Protein 8J5G (pdb70)

Secondary structure (DSSP, 8-state):
---TT--S----TT--S---EEEEE--TTSS-HHHHHHHHHHHHHTT--EEEE-GGGG--TTHHHHHHSHHHHHHHHHHHHHHHHHHHHIIIIIIS--EEEESS-TTSHHHHHHHHHHHTSS-HHHHHHHHHHHHHHHTTSPPPSEEEE----HHHHHHHHHHHHHTTSS---SSSHHHHHHHHHHHHHHHHHHHHHHHHHHHHSTTTTSEEEE--TTS-HHHHHHHHHHHHGGG---

Nearest PDB structures (foldseek):
  8j5g-assembly1_A-2  TM=1.004E+00  e=1.402E-44  Streptomyces sp. ATCC 700974
  8j5f-assembly1_A-2  TM=1.001E+00  e=4.903E-42  Streptomyces sp. ATCC 700974
  8j5e-assembly1_A-2  TM=9.792E-01  e=4.550E-39  Streptomyces sp. ATCC 700974
  8j5h-assembly1_A-2  TM=9.821E-01  e=7.988E-37  Streptomyces sp. ATCC 700974
  2zi6-assembly2_C-2  TM=7.472E-01  e=5.992E-07  Homo sapiens

Radius of gyration: 17.62 Å; Cα contacts (8 Å, |Δi|>4): 367; chains: 1; bounding box: 38×39×51 Å

Sequence (238 aa):
EQNLYDVGPRDSGGREGPGHYIAISGNTAAGKTTLIETLLAGSLRAAGADAVGVSERVFHHRYLKLMFSASADFAFPIQLSFMLERHLLLLDNLVRRGRTMMVMERSHLDDAMFVREHVASGAITAAQQRAYTEVSGELNARIPNPDLIVLMNPEPELSLERLARAEAEGSRPRQQFPSDAAKRAWVHRWYDLYQELHDDYRRRAVDGDLRGTELLELDAAASPEEKIATVTARARSLVVG

Solvent-accessible surface area: 11371 Å² total; per-residue (Å²): 159,52,81,24,158,48,147,22,124,80,92,18,82,88,54,91,32,60,6,59,0,0,0,0,2,0,1,31,18,0,34,23,40,80,4,1,102,55,1,1,29,46,4,106,93,66,46,5,60,1,1,9,1,12,18,132,66,7,76,62,232,125,17,110,62,5,10,67,31,28,76,104,64,0,40,59,6,4,51,18,24,10,81,78,0,13,90,6,0,61,28,0,0,41,93,15,1,21,5,0,0,1,12,24,2,15,24,0,4,38,0,26,1,92,2,2,41,94,70,53,11,2,75,58,59,54,46,150,51,4,76,129,72,14,43,110,32,39,81,139,10,48,57,0,45,0,1,0,5,0,28,2,119,17,78,54,0,30,64,79,5,49,55,22,16,80,148,62,87,88,98,128,39,29,79,58,108,72,17,19,149,40,20,0,72,89,15,43,92,46,0,80,56,12,4,67,64,1,94,149,67,18,91,137,38,83,1,175,83,16,70,43,25,96,16,97,4,66,15,45,74,121,93,8,39,64,44,0,24,33,114,0,154,89,35,41,43,81

B-factor: mean 16.51, std 7.25, range [7.41, 45.68]

Structure (mmCIF, N/CA/C/O backbone):
data_8J5G
#
_entry.id   8J5G
#
_cell.length_a   71.415
_cell.length_b   78.344
_cell.length_c   83.414
_cell.angle_alpha   90.000
_cell.angle_beta   90.000
_cell.angle_gamma   90.000
#
_symmetry.space_group_name_H-M   'C 2 2 21'
#
loop_
_entity.id
_entity.type
_entity.pdbx_description
1 polymer 'Deoxyadenosine/deoxycytidine kinase'
2 non-polymer '[(2~{S},3~{S},4~{R},5~{R})-5-(4-azanyl-2-oxidanylidene-pyrimidin-1-yl)-2-(hydroxymethyl)-3,4-bis(oxidanyl)thiolan-2-yl] phosphono hydrogen phosphate'
3 water water
#
loop_
_atom_site.group_PDB
_atom_site.id
_atom_site.type_symbol
_atom_site.label_atom_id
_atom_site.label_alt_id
_atom_site.label_comp_id
_atom_site.label_asym_id
_atom_site.label_entity_id
_atom_site.label_seq_id
_atom_site.pdbx_PDB_ins_code
_atom_site.Cartn_x
_atom_site.Cartn_y
_atom_site.Cartn_z
_atom_site.occupancy
_atom_site.B_iso_or_equiv
_atom_site.auth_seq_id
_atom_site.auth_comp_id
_atom_site.auth_asym_id
_atom_site.auth_atom_id
_atom_site.pdbx_PDB_model_num
ATOM 1 N N . GLU A 1 10 ? -0.04516 5.73587 -11.24030 1.000 34.67038 16 GLU A N 1
ATOM 2 C CA . GLU A 1 10 ? -0.52361 6.63631 -12.28345 1.000 27.83805 16 GLU A CA 1
ATOM 3 C C . GLU A 1 10 ? 0.53115 6.82458 -13.37354 1.000 31.27533 16 GLU A C 1
ATOM 4 O O . GLU A 1 10 ? 0.22157 6.79824 -14.56380 1.000 31.58964 16 GLU A O 1
ATOM 6 N N . GLN A 1 11 ? 1.78244 7.00345 -12.95925 1.000 26.80402 17 GLN A N 1
ATOM 7 C CA . GLN A 1 11 ? 2.87991 7.26264 -13.87927 1.000 22.06326 17 GLN A CA 1
ATOM 8 C C . GLN A 1 11 ? 3.66278 6.00524 -14.24077 1.000 18.11053 17 GLN A C 1
ATOM 9 O O . GLN A 1 11 ? 4.67635 6.10543 -14.94024 1.000 17.59501 17 GLN A O 1
ATOM 15 N N . ASN A 1 12 ? 3.21765 4.82633 -13.78769 1.000 17.45489 18 ASN A N 1
ATOM 16 C CA . ASN A 1 12 ? 3.83895 3.55102 -14.15396 1.000 18.34432 18 ASN A CA 1
ATOM 17 C C . ASN A 1 12 ? 5.32056 3.50806 -13.77977 1.000 15.45111 18 ASN A C 1
ATOM 18 O O . ASN A 1 12 ? 6.16977 3.11442 -14.58207 1.000 14.21804 18 ASN A O 1
ATOM 23 N N . LEU A 1 13 ? 5.62769 3.90005 -12.53947 1.000 17.80164 19 LEU A N 1
ATOM 24 C CA . LEU A 1 13 ? 7.02674 4.01571 -12.13598 1.000 14.98060 19 LEU A CA 1
ATOM 25 C C . LEU A 1 13 ? 7.68500 2.65673 -11.90716 1.000 14.14648 19 LEU A C 1
ATOM 26 O O . LEU A 1 13 ? 8.90554 2.54419 -12.05425 1.000 13.88303 19 LEU A O 1
ATOM 31 N N . TYR A 1 14 ? 6.90836 1.61826 -11.57482 1.000 16.33007 20 TYR A N 1
ATOM 32 C CA . TYR A 1 14 ? 7.46979 0.30819 -11.22905 1.000 13.64502 20 TYR A CA 1
ATOM 33 C C . TYR A 1 14 ? 7.00406 -0.80890 -12.15261 1.000 18.65805 20 TYR A C 1
ATOM 34 O O . TYR A 1 14 ? 6.48299 -1.83395 -11.70038 1.000 27.53370 20 TYR A O 1
ATOM 43 N N . ASP A 1 15 ? 7.23769 -0.63741 -13.43974 1.000 16.80904 21 ASP A N 1
ATOM 44 C CA . ASP A 1 15 ? 6.85420 -1.60084 -14.46101 1.000 15.91116 21 ASP A CA 1
ATOM 45 C C . ASP A 1 15 ? 8.08243 -2.43612 -14.80322 1.000 19.03246 21 ASP A C 1
ATOM 46 O O . ASP A 1 15 ? 9.07917 -1.89633 -15.29309 1.000 22.25482 21 ASP A O 1
ATOM 51 N N . VAL A 1 16 ? 8.02109 -3.74506 -14.54494 1.000 16.32242 22 VAL A N 1
ATOM 52 C CA . VAL A 1 16 ? 9.16952 -4.59905 -14.83940 1.000 13.20027 22 VAL A CA 1
ATOM 53 C C . VAL A 1 16 ? 9.03725 -5.22217 -16.22890 1.000 16.35464 22 VAL A C 1
ATOM 54 O O . VAL A 1 16 ? 9.86479 -6.04739 -16.62955 1.000 16.03354 22 VAL A O 1
ATOM 58 N N . GLY A 1 17 ? 8.01747 -4.80912 -16.98300 1.000 16.60891 23 GLY A N 1
ATOM 59 C CA . GLY A 1 17 ? 7.83406 -5.29262 -18.33275 1.000 19.57576 23 GLY A CA 1
ATOM 60 C C . GLY A 1 17 ? 8.80348 -4.65678 -19.30521 1.000 18.16244 23 GLY A C 1
ATOM 61 O O . GLY A 1 17 ? 9.63978 -3.81907 -18.95129 1.000 17.62509 23 GLY A O 1
ATOM 62 N N . PRO A 1 18 ? 8.68849 -5.05063 -20.57229 1.000 17.95754 24 PRO A N 1
ATOM 63 C CA . PRO A 1 18 ? 9.67948 -4.62826 -21.57159 1.000 17.75224 24 PRO A CA 1
ATOM 64 C C . PRO A 1 18 ? 9.57122 -3.16072 -21.95917 1.000 19.57466 24 PRO A C 1
ATOM 65 O O . PRO A 1 18 ? 8.50865 -2.53797 -21.88263 1.000 22.08139 24 PRO A O 1
ATOM 69 N N . ARG A 1 19 ? 10.71015 -2.62516 -22.39688 1.000 17.98371 25 ARG A N 1
ATOM 70 C CA . ARG A 1 19 ? 10.79020 -1.27455 -22.94204 1.000 20.60030 25 ARG A CA 1
ATOM 71 C C . ARG A 1 19 ? 9.79374 -1.07445 -24.07863 1.000 22.45145 25 ARG A C 1
ATOM 72 O O . ARG A 1 19 ? 9.55812 -1.97773 -24.88420 1.000 22.22428 25 ARG A O 1
ATOM 80 N N . ASP A 1 20 ? 9.21165 0.14072 -24.14429 1.000 23.38446 26 ASP A N 1
ATOM 81 C CA . ASP A 1 20 ? 8.27318 0.53406 -25.20554 1.000 26.73867 26 ASP A CA 1
ATOM 82 C C . ASP A 1 20 ? 8.57717 1.99170 -25.56690 1.000 24.28336 26 ASP A C 1
ATOM 83 O O . ASP A 1 20 ? 7.89939 2.92115 -25.12071 1.000 28.58462 26 ASP A O 1
ATOM 85 N N . SER A 1 21 ? 9.61326 2.18986 -26.38803 1.000 23.72424 27 SER A N 1
ATOM 86 C CA . SER A 1 21 ? 10.07286 3.52747 -26.74878 1.000 27.72145 27 SER A CA 1
ATOM 87 C C . SER A 1 21 ? 10.09181 3.74708 -28.25694 1.000 32.45385 27 SER A C 1
ATOM 88 O O . SER A 1 21 ? 10.75158 4.67763 -28.73454 1.000 30.19577 27 SER A O 1
ATOM 91 N N . GLY A 1 22 ? 9.37700 2.91672 -29.01318 1.000 33.66502 28 GLY A N 1
ATOM 92 C CA . GLY A 1 22 ? 9.40017 3.04051 -30.46030 1.000 32.21095 28 GLY A CA 1
ATOM 93 C C . GLY A 1 22 ? 10.78338 2.76131 -31.00710 1.000 33.38633 28 GLY A C 1
ATOM 94 O O . GLY A 1 22 ? 11.46681 1.81728 -30.59711 1.000 40.50783 28 GLY A O 1
ATOM 95 N N . GLY A 1 23 ? 11.20949 3.59772 -31.94594 1.000 33.41947 29 GLY A N 1
ATOM 96 C CA . GLY A 1 23 ? 12.53226 3.48691 -32.51447 1.000 36.52269 29 GLY A CA 1
ATOM 97 C C . GLY A 1 23 ? 13.61715 4.24996 -31.79335 1.000 38.04292 29 GLY A C 1
ATOM 98 O O . GLY A 1 23 ? 14.77444 4.21665 -32.22671 1.000 31.81160 29 GLY A O 1
ATOM 99 N N . ARG A 1 24 ? 13.29601 4.94048 -30.70048 1.000 29.01010 30 ARG A N 1
ATOM 100 C CA . ARG A 1 24 ? 14.30157 5.74466 -30.02247 1.000 30.90960 30 ARG A CA 1
ATOM 101 C C . ARG A 1 24 ? 15.11013 4.87540 -29.07001 1.000 22.04395 30 ARG A C 1
ATOM 102 O O . ARG A 1 24 ? 14.54840 4.14733 -28.24405 1.000 22.95442 30 ARG A O 1
ATOM 110 N N . GLU A 1 25 ? 16.42879 4.94883 -29.19804 1.000 22.83039 31 GLU A N 1
ATOM 111 C CA . GLU A 1 25 ? 17.34303 4.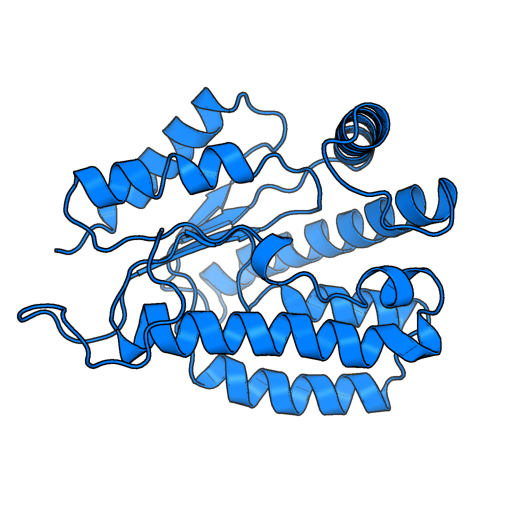17990 -28.37111 1.000 30.17481 31 GLU A CA 1
ATOM 112 C C . GLU A 1 25 ? 17.91625 5.04951 -27.25611 1.000 21.45477 31 GLU A C 1
ATOM 113 O O . GLU A 1 25 ? 17.89347 6.28269 -27.31800 1.000 20.59196 31 GLU A O 1
ATOM 115 N N . GLY A 1 26 ? 18.40881 4.38049 -26.21206 1.000 21.49806 32 GLY A N 1
ATOM 116 C CA . GLY A 1 26 ? 19.16548 5.03278 -25.17135 1.000 19.61835 32 GLY A CA 1
ATOM 117 C C . GLY A 1 26 ? 18.30722 5.55846 -24.03877 1.000 15.19024 32 GLY A C 1
ATOM 118 O O . GLY A 1 26 ? 17.08233 5.39096 -24.02359 1.000 15.21662 32 GLY A O 1
ATOM 119 N N . PRO A 1 27 ? 18.94183 6.20219 -23.06653 1.000 16.58317 33 PRO A N 1
ATOM 120 C CA . PRO A 1 27 ? 18.18516 6.76202 -21.94309 1.000 13.31140 33 PRO A CA 1
ATOM 121 C C . PRO A 1 27 ? 17.33989 7.94154 -22.39324 1.000 15.35480 33 PRO A C 1
ATOM 122 O O . PRO A 1 27 ? 17.54492 8.52740 -23.46128 1.000 16.50961 33 PRO A O 1
ATOM 126 N N . GLY A 1 28 ? 16.34931 8.26485 -21.57208 1.000 11.71870 34 GLY A N 1
ATOM 127 C CA . GLY A 1 28 ? 15.62171 9.50379 -21.72057 1.000 11.70673 34 GLY A CA 1
ATOM 128 C C . GLY A 1 28 ? 16.47798 10.66223 -21.24098 1.000 12.49356 34 GLY A C 1
ATOM 129 O O . GLY A 1 28 ? 17.68604 10.54550 -21.03022 1.000 14.38287 34 GLY A O 1
ATOM 130 N N . HIS A 1 29 ? 15.82875 11.80520 -21.05410 1.000 9.69945 35 HIS A N 1
ATOM 131 C CA . HIS A 1 29 ? 16.53134 12.97921 -20.56409 1.000 9.36416 35 HIS A CA 1
ATOM 132 C C . HIS A 1 29 ? 16.12959 13.25471 -19.12383 1.000 11.17541 35 HIS A C 1
ATOM 133 O O . HIS A 1 29 ? 15.13918 12.72068 -18.62659 1.000 10.49124 35 HIS A O 1
ATOM 140 N N . TYR A 1 30 ? 16.94927 14.05861 -18.44659 1.000 9.15927 36 TYR A N 1
ATOM 141 C CA . TYR A 1 30 ? 17.03313 14.04426 -16.98408 1.000 10.14025 36 TYR A CA 1
ATOM 142 C C . TYR A 1 30 ? 17.09653 15.48472 -16.49255 1.000 9.87423 36 TYR A C 1
ATOM 143 O O . TYR A 1 30 ? 18.11839 16.16025 -16.66445 1.000 10.91102 36 TYR A O 1
ATOM 152 N N . ILE A 1 31 ? 15.99974 15.95249 -15.89659 1.000 10.31163 37 ILE A N 1
ATOM 153 C CA . ILE A 1 31 ? 15.89579 17.28428 -15.29344 1.000 9.16972 37 ILE A CA 1
ATOM 154 C C . ILE A 1 31 ? 15.81653 17.10566 -13.78685 1.000 9.40561 37 ILE A C 1
ATOM 155 O O . ILE A 1 31 ? 15.04405 16.27240 -13.31048 1.000 10.71150 37 ILE A O 1
ATOM 160 N N . ALA A 1 32 ? 16.60843 17.87423 -13.03908 1.000 9.34577 38 ALA A N 1
ATOM 161 C CA . ALA A 1 32 ? 16.58822 17.76948 -11.58087 1.000 8.96733 38 ALA A CA 1
ATOM 162 C C . ALA A 1 32 ? 16.57598 19.14300 -10.93710 1.000 12.01047 38 ALA A C 1
ATOM 163 O O . ALA A 1 32 ? 17.30554 20.04014 -11.36485 1.000 11.63880 38 ALA A O 1
ATOM 165 N N . ILE A 1 33 ? 15.78433 19.27811 -9.86843 1.000 11.71335 39 ILE A N 1
ATOM 166 C CA . ILE A 1 33 ? 15.87667 20.43087 -8.97769 1.000 9.99013 39 ILE A CA 1
ATOM 167 C C . ILE A 1 33 ? 16.92980 20.12059 -7.92538 1.000 10.42703 39 ILE A C 1
ATOM 168 O O . ILE A 1 33 ? 17.10887 18.95822 -7.54155 1.000 12.47050 39 ILE A O 1
ATOM 173 N N . SER A 1 34 ? 17.67208 21.14259 -7.50316 1.000 10.75195 40 SER A N 1
ATOM 174 C CA . SER A 1 34 ? 18.68620 20.98829 -6.46411 1.000 11.26651 40 SER A CA 1
ATOM 175 C C . SER A 1 34 ? 18.51677 22.11505 -5.45656 1.000 11.37930 40 SER A C 1
ATOM 176 O O . SER A 1 34 ? 18.81343 23.27248 -5.76255 1.000 12.39132 40 SER A O 1
ATOM 179 N N . GLY A 1 35 ? 18.07317 21.77923 -4.25161 1.000 10.86592 41 GLY A N 1
ATOM 180 C CA . GLY A 1 35 ? 17.94737 22.79194 -3.21578 1.000 10.79008 41 GLY A CA 1
ATOM 181 C C . GLY A 1 35 ? 17.41971 22.18797 -1.93242 1.000 10.70762 41 GLY A C 1
ATOM 182 O O . GLY A 1 35 ? 16.92074 21.06024 -1.90734 1.000 12.12545 41 GLY A O 1
ATOM 183 N N . ASN A 1 36 ? 17.51208 22.98383 -0.86434 1.000 9.84476 42 ASN A N 1
ATOM 184 C CA . ASN A 1 36 ? 17.13315 22.55261 0.47525 1.000 10.42754 42 ASN A CA 1
ATOM 185 C C . ASN A 1 36 ? 15.62290 22.32886 0.57315 1.000 11.88363 42 ASN A C 1
ATOM 186 O O . ASN A 1 36 ? 14.84076 22.70453 -0.30715 1.000 12.75507 42 ASN A O 1
ATOM 191 N N . THR A 1 37 ? 15.21992 21.70882 1.67940 1.000 12.11466 43 THR A N 1
ATOM 192 C CA . THR A 1 37 ? 13.82443 21.36201 1.92039 1.000 12.87035 43 THR A CA 1
ATOM 193 C C . THR A 1 37 ? 12.92179 22.59793 1.89368 1.000 11.95917 43 THR A C 1
ATOM 194 O O . THR A 1 37 ? 13.33014 23.70622 2.25693 1.000 14.29335 43 THR A O 1
ATOM 198 N N . ALA A 1 38 ? 11.67677 22.38774 1.45597 1.000 11.46098 44 ALA A N 1
ATOM 199 C CA . ALA A 1 38 ? 10.65211 23.44110 1.34420 1.000 9.62685 44 ALA A CA 1
ATOM 200 C C . ALA A 1 38 ? 11.09868 24.58224 0.42765 1.000 15.39170 44 ALA A C 1
ATOM 201 O O . ALA A 1 38 ? 10.75868 25.74415 0.65911 1.000 15.33684 44 ALA A O 1
ATOM 203 N N . ALA A 1 39 ? 11.85843 24.24975 -0.62516 1.000 13.03148 45 ALA A N 1
ATOM 204 C CA . ALA A 1 39 ? 12.21878 25.21250 -1.66614 1.000 13.59040 45 ALA A CA 1
ATOM 205 C C . ALA A 1 39 ? 11.04369 25.57493 -2.55818 1.000 14.95761 45 ALA A C 1
ATOM 206 O O . ALA A 1 39 ? 11.10298 26.60054 -3.24748 1.000 16.20266 45 ALA A O 1
ATOM 208 N N . GLY A 1 40 ? 9.98683 24.76489 -2.56013 1.000 16.30001 46 GLY A N 1
ATOM 209 C CA . GLY A 1 40 ? 8.86625 24.97059 -3.45265 1.000 16.65263 46 GLY A CA 1
ATOM 210 C C . GLY A 1 40 ? 9.10939 24.24209 -4.75467 1.000 14.93230 46 GLY A C 1
ATOM 211 O O . GLY A 1 40 ? 9.33198 24.87136 -5.79174 1.000 20.16390 46 GLY A O 1
ATOM 212 N N . LYS A 1 41 ? 9.08616 22.90721 -4.69626 1.000 14.45908 47 LYS A N 1
ATOM 213 C CA . LYS A 1 41 ? 9.48406 22.07373 -5.82594 1.000 16.51630 47 LYS A CA 1
ATOM 214 C C . LYS A 1 41 ? 8.34402 21.30495 -6.47364 1.000 18.13832 47 LYS A C 1
ATOM 215 O O . LYS A 1 41 ? 8.42677 20.99676 -7.66937 1.000 16.42893 47 LYS A O 1
ATOM 221 N N . THR A 1 42 ? 7.29006 20.97102 -5.72818 1.000 17.06555 48 THR A N 1
ATOM 222 C CA . THR A 1 42 ? 6.35598 19.96248 -6.21290 1.000 17.02189 48 THR A CA 1
ATOM 223 C C . THR A 1 42 ? 5.44941 20.50694 -7.31510 1.000 20.86687 48 THR A C 1
ATOM 224 O O . THR A 1 42 ? 5.26613 19.85190 -8.34755 1.000 15.91923 48 THR A O 1
ATOM 228 N N . THR A 1 43 ? 4.88677 21.70748 -7.13685 1.000 17.88244 49 THR A N 1
ATOM 229 C CA . THR A 1 43 ? 4.11080 22.30316 -8.22647 1.000 18.11941 49 THR A CA 1
ATOM 230 C C . THR A 1 43 ? 4.94502 22.39827 -9.49780 1.000 16.36120 49 THR A C 1
ATOM 231 O O . THR A 1 43 ? 4.47411 22.06085 -10.59316 1.000 18.46840 49 THR A O 1
ATOM 235 N N . LEU A 1 44 ? 6.20380 22.81353 -9.35505 1.000 15.28921 50 LEU A N 1
ATOM 236 C CA . LEU A 1 44 ? 7.09754 22.95939 -10.49677 1.000 13.01222 50 LEU A CA 1
ATOM 237 C C . LEU A 1 44 ? 7.29747 21.63426 -11.22563 1.000 14.87113 50 LEU A C 1
ATOM 238 O O . LEU A 1 44 ? 7.11735 21.55443 -12.44901 1.000 14.53013 50 LEU A O 1
ATOM 243 N N . ILE A 1 45 ? 7.68235 20.58257 -10.49829 1.000 14.62937 51 ILE A N 1
ATOM 244 C CA . ILE A 1 45 ? 8.02991 19.34705 -11.19253 1.000 14.67766 51 ILE A CA 1
ATOM 245 C C . ILE A 1 45 ? 6.78536 18.67539 -11.75322 1.000 15.88220 51 ILE A C 1
ATOM 246 O O . ILE A 1 45 ? 6.83922 18.06991 -12.82407 1.000 14.40277 51 ILE A O 1
ATOM 251 N N . GLU A 1 46 ? 5.64353 18.78983 -11.07582 1.000 14.52327 52 GLU A N 1
ATOM 252 C CA . GLU A 1 46 ? 4.43727 18.16893 -11.61584 1.000 15.66010 52 GLU A CA 1
ATOM 253 C C . GLU A 1 46 ? 3.94990 18.89930 -12.85993 1.000 16.04947 52 GLU A C 1
ATOM 254 O O . GLU A 1 46 ? 3.54195 18.26526 -13.84368 1.000 16.78739 52 GLU A O 1
ATOM 260 N N . THR A 1 47 ? 3.98067 20.23407 -12.83642 1.000 15.82219 53 THR A N 1
ATOM 261 C CA . THR A 1 47 ? 3.59767 20.99503 -14.01924 1.000 17.02379 53 THR A CA 1
ATOM 262 C C . THR A 1 47 ? 4.53250 20.69298 -15.17870 1.000 14.56597 53 THR A C 1
ATOM 263 O O . THR A 1 47 ? 4.08435 20.47893 -16.31469 1.000 14.79865 53 THR A O 1
ATOM 267 N N A LEU A 1 48 ? 5.84074 20.66439 -14.91779 0.511 14.60384 54 LEU A N 1
ATOM 268 N N B LEU A 1 48 ? 5.83933 20.65760 -14.90751 0.489 14.60790 54 LEU A N 1
ATOM 269 C CA A LEU A 1 48 ? 6.79247 20.40459 -15.99159 0.511 13.96702 54 LEU A CA 1
ATOM 270 C CA B LEU A 1 48 ? 6.81287 20.38965 -15.95821 0.489 13.98672 54 LEU A CA 1
ATOM 271 C C A LEU A 1 48 ? 6.58643 19.02398 -16.60895 0.511 13.34716 54 LEU A C 1
ATOM 272 C C B LEU A 1 48 ? 6.56637 19.03206 -16.60268 0.489 13.34072 54 LEU A C 1
ATOM 273 O O A LEU A 1 48 ? 6.63792 18.87843 -17.83484 0.511 12.82893 54 LEU A O 1
ATOM 274 O O B LEU A 1 48 ? 6.58028 18.90628 -17.83179 0.489 12.85080 54 LEU A O 1
ATOM 283 N N . ALA A 1 49 ? 6.35982 17.99410 -15.78360 1.000 14.01742 55 ALA A N 1
ATOM 284 C CA . ALA A 1 49 ? 6.13912 16.65830 -16.33226 1.000 13.09103 55 ALA A CA 1
ATOM 285 C C . ALA A 1 49 ? 4.91022 16.62731 -17.23344 1.000 13.46947 55 ALA A C 1
ATOM 286 O O . ALA A 1 49 ? 4.93552 16.01844 -18.31087 1.000 13.37323 55 ALA A O 1
ATOM 288 N N . GLY A 1 50 ? 3.83715 17.31010 -16.83034 1.000 14.04626 56 GLY A N 1
ATOM 289 C CA . GLY A 1 50 ? 2.64407 17.33472 -17.66538 1.000 15.77663 56 GLY A CA 1
ATOM 290 C C . GLY A 1 50 ? 2.83816 18.09091 -18.96892 1.000 14.66459 56 GLY A C 1
ATOM 291 O O . GLY A 1 50 ? 2.28946 17.70838 -20.00612 1.000 14.17299 56 GLY A O 1
ATOM 292 N N . SER A 1 51 ? 3.61713 19.17411 -18.94065 1.000 14.73198 57 SER A N 1
ATOM 293 C CA . SER A 1 51 ? 3.86095 19.91278 -20.17714 1.000 15.86543 57 SER A CA 1
ATOM 294 C C . SER A 1 51 ? 4.79970 19.14950 -21.10977 1.000 14.71975 57 SER A C 1
ATOM 295 O O . SER A 1 51 ? 4.63865 19.19403 -22.33679 1.000 13.21186 57 SER A O 1
ATOM 298 N N . LEU A 1 52 ? 5.76273 18.41585 -20.55275 1.000 14.00274 58 LEU A N 1
ATOM 299 C CA . LEU A 1 52 ? 6.62869 17.59822 -21.39222 1.000 13.25564 58 LEU A CA 1
ATOM 300 C C . LEU A 1 52 ? 5.84943 16.44819 -22.02385 1.000 12.79518 58 LEU A C 1
ATOM 301 O O . LEU A 1 52 ? 6.07496 16.10255 -23.19292 1.000 13.08729 58 LEU A O 1
ATOM 306 N N . ARG A 1 53 ? 4.92527 15.85044 -21.26700 1.000 12.71242 59 ARG A N 1
ATOM 307 C CA . ARG A 1 53 ? 4.04779 14.82610 -21.82514 1.000 13.08336 59 ARG A CA 1
ATOM 308 C C . ARG A 1 53 ? 3.17512 15.39141 -22.93766 1.000 14.48930 59 ARG A C 1
ATOM 309 O O . ARG A 1 53 ? 2.97656 14.73578 -23.96851 1.000 14.53042 59 ARG A O 1
ATOM 317 N N . ALA A 1 54 ? 2.65336 16.61032 -22.74605 1.000 14.19846 60 ALA A N 1
ATOM 318 C CA . ALA A 1 54 ? 1.83057 17.24149 -23.77543 1.000 12.79828 60 ALA A CA 1
ATOM 319 C C . ALA A 1 54 ? 2.60502 17.42252 -25.06905 1.000 15.79394 60 ALA A C 1
ATOM 320 O O . ALA A 1 54 ? 2.01985 17.35745 -26.15480 1.000 18.95879 60 ALA A O 1
ATOM 322 N N . ALA A 1 55 ? 3.91762 17.64074 -24.98114 1.000 15.33675 61 ALA A N 1
ATOM 323 C CA . ALA A 1 55 ? 4.73855 17.77710 -26.17743 1.000 15.49943 61 ALA A CA 1
ATOM 324 C C . ALA A 1 55 ? 5.12229 16.43888 -26.79714 1.000 13.64997 61 ALA A C 1
ATOM 325 O O . ALA A 1 55 ? 5.80655 16.42109 -27.82990 1.000 16.55387 61 ALA A O 1
ATOM 327 N N . GLY A 1 56 ? 4.73123 15.32098 -26.18445 1.000 13.40836 62 GLY A N 1
ATOM 328 C CA . GLY A 1 56 ? 4.98032 14.01432 -26.74363 1.000 14.56020 62 GLY A CA 1
ATOM 329 C C . GLY A 1 56 ? 6.05989 13.21430 -26.05116 1.000 12.95069 62 GLY A C 1
ATOM 330 O O . GLY A 1 56 ? 6.37115 12.10466 -26.50964 1.000 15.86382 62 GLY A O 1
ATOM 331 N N . ALA A 1 57 ? 6.64499 13.73635 -24.97235 1.000 13.60472 63 ALA A N 1
ATOM 332 C CA . ALA A 1 57 ? 7.68622 13.00501 -24.26773 1.000 13.62331 63 ALA A CA 1
ATOM 333 C C . ALA A 1 57 ? 7.06911 12.02695 -23.28110 1.000 12.56077 63 ALA A C 1
ATOM 334 O O . ALA A 1 57 ? 6.04728 12.31912 -22.64991 1.000 13.27368 63 ALA A O 1
ATOM 336 N N . ASP A 1 58 ? 7.70370 10.86331 -23.14428 1.000 13.14502 64 ASP A N 1
ATOM 337 C CA . ASP A 1 58 ? 7.34333 9.90700 -22.09304 1.000 10.68618 64 ASP A CA 1
ATOM 338 C C . ASP A 1 58 ? 8.01908 10.36240 -20.80087 1.000 13.20684 64 ASP A C 1
ATOM 339 O O . ASP A 1 58 ? 9.01569 9.79918 -20.34073 1.000 14.07840 64 ASP A O 1
ATOM 344 N N . ALA A 1 59 ? 7.45072 11.40568 -20.20169 1.000 12.59068 65 ALA A N 1
ATOM 345 C CA . ALA A 1 59 ? 8.04766 12.08044 -19.05687 1.000 13.16107 65 ALA A CA 1
ATOM 346 C C . ALA A 1 59 ? 7.28313 11.76841 -17.77716 1.000 12.60889 65 ALA A C 1
ATOM 347 O O . ALA A 1 59 ? 6.06590 11.55882 -17.79065 1.000 14.11895 65 ALA A O 1
ATOM 349 N N . VAL A 1 60 ? 8.01309 11.74915 -16.66099 1.000 10.33410 66 VAL A N 1
ATOM 350 C CA . VAL A 1 60 ? 7.42932 11.52507 -15.34382 1.000 13.08275 66 VAL A CA 1
ATOM 351 C C . VAL A 1 60 ? 8.08350 12.47608 -14.35184 1.000 11.76829 66 VAL A C 1
ATOM 352 O O . VAL A 1 60 ? 9.27392 12.78902 -14.46072 1.000 14.72433 66 VAL A O 1
ATOM 356 N N . GLY A 1 61 ? 7.29538 12.95206 -13.39249 1.000 12.44067 67 GLY A N 1
ATOM 357 C CA . GLY A 1 61 ? 7.79784 13.74947 -12.28625 1.000 12.19027 67 GLY A CA 1
ATOM 358 C C . GLY A 1 61 ? 7.80625 12.92273 -11.01062 1.000 14.13425 67 GLY A C 1
ATOM 359 O O . GLY A 1 61 ? 6.82260 12.24938 -10.69530 1.000 15.48047 67 GLY A O 1
ATOM 360 N N . VAL A 1 62 ? 8.92669 12.97548 -10.29365 1.000 10.65192 68 VAL A N 1
ATOM 361 C CA . VAL A 1 62 ? 9.13585 12.11997 -9.12445 1.000 12.84594 68 VAL A CA 1
ATOM 362 C C . VAL A 1 62 ? 9.37856 13.00161 -7.91245 1.000 12.68489 68 VAL A C 1
ATOM 363 O O . VAL A 1 62 ? 10.46020 13.58737 -7.75823 1.000 11.55771 68 VAL A O 1
ATOM 367 N N . SER A 1 63 ? 8.38514 13.06601 -7.03073 1.000 15.08819 69 SER A N 1
ATOM 368 C CA . SER A 1 63 ? 8.55355 13.77679 -5.77656 1.000 15.49371 69 SER A CA 1
ATOM 369 C C . SER A 1 63 ? 9.46128 12.98717 -4.84107 1.000 14.61197 69 SER A C 1
ATOM 370 O O . SER A 1 63 ? 9.48040 11.75424 -4.84891 1.000 14.51697 69 SER A O 1
ATOM 373 N N . GLU A 1 64 ? 10.22320 13.71574 -4.03102 1.000 15.30068 70 GLU A N 1
ATOM 374 C CA . GLU A 1 64 ? 11.13462 13.05306 -3.10715 1.000 14.79468 70 GLU A CA 1
ATOM 375 C C . GLU A 1 64 ? 10.40111 12.21238 -2.07298 1.000 16.73547 70 GLU A C 1
ATOM 376 O O . GLU A 1 64 ? 10.97959 11.25778 -1.53606 1.000 15.18953 70 GLU A O 1
ATOM 382 N N . ARG A 1 65 ? 9.13599 12.52785 -1.79288 1.000 14.34207 71 ARG A N 1
ATOM 383 C CA . ARG A 1 65 ? 8.36399 11.70411 -0.86944 1.000 17.37207 71 ARG A CA 1
ATOM 384 C C . ARG A 1 65 ? 8.24131 10.25099 -1.33201 1.000 16.74889 71 ARG A C 1
ATOM 385 O O . ARG A 1 65 ? 7.99472 9.36959 -0.49995 1.000 18.65388 71 ARG A O 1
ATOM 393 N N . VAL A 1 66 ? 8.41450 9.97575 -2.63312 1.000 14.36705 72 VAL A N 1
ATOM 394 C CA . VAL A 1 66 ? 8.43811 8.60183 -3.13042 1.000 17.62688 72 VAL A CA 1
ATOM 395 C C . VAL A 1 66 ? 9.54243 7.80095 -2.44835 1.000 12.75616 72 VAL A C 1
ATOM 396 O O . VAL A 1 66 ? 9.42589 6.58183 -2.27755 1.000 16.70294 72 VAL A O 1
ATOM 400 N N . PHE A 1 67 ? 10.62781 8.46396 -2.05404 1.000 16.20746 73 PHE A N 1
ATOM 401 C CA . PHE A 1 67 ? 11.79792 7.80341 -1.48749 1.000 13.71801 73 PHE A CA 1
ATOM 402 C C . PHE A 1 67 ? 11.83981 7.83543 0.03533 1.000 18.14337 73 PHE A C 1
ATOM 403 O O . PHE A 1 67 ? 12.82236 7.36678 0.62163 1.000 18.12794 73 PHE A O 1
ATOM 411 N N . HIS A 1 68 ? 10.81533 8.37318 0.68867 1.000 14.41067 74 HIS A N 1
ATOM 412 C CA . HIS A 1 68 ? 10.78054 8.38057 2.14311 1.000 15.60924 74 HIS A CA 1
ATOM 413 C C . HIS A 1 68 ? 10.55894 6.96936 2.66653 1.000 14.43478 74 HIS A C 1
ATOM 414 O O . HIS A 1 68 ? 9.51022 6.36511 2.42869 1.000 16.57717 74 HIS A O 1
ATOM 421 N N . HIS A 1 69 ? 11.53379 6.45838 3.40349 1.000 12.83704 75 HIS A N 1
ATOM 422 C CA . HIS A 1 69 ? 11.39095 5.16052 4.03556 1.000 11.43108 75 HIS A CA 1
ATOM 423 C C . HIS A 1 69 ? 10.36942 5.21933 5.16695 1.000 12.50511 75 HIS A C 1
ATOM 424 O O . HIS A 1 69 ? 10.19561 6.25076 5.82192 1.000 12.83340 75 HIS A O 1
ATOM 431 N N . ARG A 1 70 ? 9.70350 4.08511 5.41069 1.000 10.63839 76 ARG A N 1
ATOM 432 C CA . ARG A 1 70 ? 8.86097 3.97582 6.60301 1.000 13.66285 76 ARG A CA 1
ATOM 433 C C . ARG A 1 70 ? 9.60310 4.34589 7.88122 1.000 12.95447 76 ARG A C 1
ATOM 434 O O . ARG A 1 70 ? 8.98831 4.85408 8.82174 1.000 11.48156 76 ARG A O 1
ATOM 442 N N . TYR A 1 71 ? 10.91569 4.12369 7.93245 1.000 11.04522 77 TYR A N 1
ATOM 443 C CA . TYR A 1 71 ? 11.71783 4.41761 9.10933 1.000 10.52528 77 TYR A CA 1
ATOM 444 C C . TYR A 1 71 ? 12.35589 5.80856 9.08260 1.000 9.56917 77 TYR A C 1
ATOM 445 O O . TYR A 1 71 ? 13.23287 6.07280 9.90955 1.000 11.74116 77 TYR A O 1
ATOM 454 N N . LEU A 1 72 ? 11.93842 6.68671 8.15894 1.000 11.05993 78 LEU A N 1
ATOM 455 C CA . LEU A 1 72 ? 12.59021 7.98519 7.97358 1.000 9.30082 78 LEU A CA 1
ATOM 456 C C . LEU A 1 72 ? 12.79417 8.72771 9.29303 1.000 11.08031 78 LEU A C 1
ATOM 457 O O . LEU A 1 72 ? 13.87307 9.27850 9.54539 1.000 11.37575 78 LEU A O 1
ATOM 462 N N . LYS A 1 73 ? 11.76076 8.76925 10.14207 1.000 10.70564 79 LYS A N 1
ATOM 463 C CA . LYS A 1 73 ? 11.85241 9.56326 11.36914 1.000 10.94258 79 LYS A CA 1
ATOM 464 C C . LYS A 1 73 ? 12.98046 9.09642 12.27812 1.000 9.83841 79 LYS A C 1
ATOM 465 O O . LYS A 1 73 ? 13.52143 9.90461 13.04707 1.000 10.36700 79 LYS A O 1
ATOM 471 N N . LEU A 1 74 ? 13.36631 7.81671 12.19920 1.000 9.93767 80 LEU A N 1
ATOM 472 C CA . LEU A 1 74 ? 14.45111 7.32854 13.04204 1.000 11.03917 80 LEU A CA 1
ATOM 473 C C . LEU A 1 74 ? 15.80760 7.89355 12.62283 1.000 9.71578 80 LEU A C 1
ATOM 474 O O . LEU A 1 74 ? 16.71050 7.96863 13.45874 1.000 8.99369 80 LEU A O 1
ATOM 479 N N . MET A 1 75 ? 15.97358 8.30437 11.35662 1.000 9.87825 81 MET A N 1
ATOM 480 C CA . MET A 1 75 ? 17.18577 9.02113 10.96373 1.000 10.26976 81 MET A CA 1
ATOM 481 C C . MET A 1 75 ? 17.39497 10.25088 11.84800 1.000 11.13236 81 MET A C 1
ATOM 482 O O . MET A 1 75 ? 18.53041 10.66385 12.10410 1.000 9.94457 81 MET A O 1
ATOM 487 N N . PHE A 1 76 ? 16.29918 10.91522 12.23139 1.000 10.00993 82 PHE A N 1
ATOM 488 C CA . PHE A 1 76 ? 16.37262 12.18987 12.93952 1.000 9.64917 82 PHE A CA 1
ATOM 489 C C . PHE A 1 76 ? 16.16593 12.06782 14.43984 1.000 10.93486 82 PHE A C 1
ATOM 490 O O . PHE A 1 76 ? 16.58098 12.96567 15.16493 1.000 11.95059 82 PHE A O 1
ATOM 498 N N . SER A 1 77 ? 15.55357 10.98446 14.92126 1.000 9.22037 83 SER A N 1
ATOM 499 C CA . SER A 1 77 ? 15.43284 10.76724 16.36000 1.000 9.25097 83 SER A CA 1
ATOM 500 C C . SER A 1 77 ? 16.50642 9.85869 16.93194 1.000 9.82214 83 SER A C 1
ATOM 501 O O . SER A 1 77 ? 16.71029 9.87182 18.15211 1.000 11.64921 83 SER A O 1
ATOM 504 N N . ALA A 1 78 ? 17.16598 9.04531 16.10797 1.000 10.32881 84 ALA A N 1
ATOM 505 C CA . ALA A 1 78 ? 18.20260 8.11824 16.55080 1.000 11.30305 84 ALA A CA 1
ATOM 506 C C . ALA A 1 78 ? 19.28925 8.07420 15.47770 1.000 11.89859 84 ALA A C 1
ATOM 507 O O . ALA A 1 78 ? 19.59481 7.03607 14.88976 1.000 10.73311 84 ALA A O 1
ATOM 509 N N . SER A 1 79 ? 19.89327 9.23665 15.22423 1.000 11.25625 85 SER A N 1
ATOM 510 C CA . SER A 1 79 ? 20.68891 9.39102 14.00812 1.000 10.00553 85 SER A CA 1
ATOM 511 C C . SER A 1 79 ? 21.94884 8.53464 14.01859 1.000 11.60910 85 SER A C 1
ATOM 512 O O . SER A 1 79 ? 22.39256 8.08553 12.95677 1.000 10.79741 85 SER A O 1
ATOM 515 N N . ALA A 1 80 ? 22.55378 8.30477 15.18279 1.000 11.85848 86 ALA A N 1
ATOM 516 C CA . ALA A 1 80 ? 23.78489 7.53037 15.16568 1.000 11.32850 86 ALA A CA 1
ATOM 517 C C . ALA A 1 80 ? 23.53599 6.05654 14.90594 1.000 9.04021 86 ALA A C 1
ATOM 518 O O . ALA A 1 80 ? 24.49650 5.32295 14.66525 1.000 13.33099 86 ALA A O 1
ATOM 520 N N . ASP A 1 81 ? 22.27872 5.61750 14.94023 1.000 10.10703 87 ASP A N 1
ATOM 521 C CA . ASP A 1 81 ? 21.88996 4.26604 14.56380 1.000 8.75838 87 ASP A CA 1
ATOM 522 C C . ASP A 1 81 ? 21.30252 4.18608 13.16083 1.000 11.85625 87 ASP A C 1
ATOM 523 O O . ASP A 1 81 ? 21.59568 3.24110 12.42435 1.000 12.82754 87 ASP A O 1
ATOM 528 N N . PHE A 1 82 ? 20.49725 5.16754 12.75339 1.000 9.17456 88 PHE A N 1
ATOM 529 C CA . PHE A 1 82 ? 19.70731 5.01954 11.53366 1.000 10.63242 88 PHE A CA 1
ATOM 530 C C . PHE A 1 82 ? 20.10780 5.93979 10.38420 1.000 10.84534 88 PHE A C 1
ATOM 531 O O . PHE A 1 82 ? 19.63643 5.72759 9.26283 1.000 10.50300 88 PHE A O 1
ATOM 539 N N . ALA A 1 83 ? 20.97121 6.93264 10.60055 1.000 9.30146 89 ALA A N 1
ATOM 540 C CA . ALA A 1 83 ? 21.34398 7.81508 9.49285 1.000 10.30318 89 ALA A CA 1
ATOM 541 C C . ALA A 1 83 ? 22.07544 7.06313 8.38550 1.000 9.41749 89 ALA A C 1
ATOM 542 O O . ALA A 1 83 ? 21.80147 7.29322 7.20366 1.000 9.58916 89 ALA A O 1
ATOM 544 N N . PHE A 1 84 ? 23.00263 6.15616 8.73675 1.000 9.39795 90 PHE A N 1
ATOM 545 C CA . PHE A 1 84 ? 23.73199 5.42305 7.69843 1.000 9.87085 90 PHE A CA 1
ATOM 546 C C . PHE A 1 84 ? 22.79370 4.57708 6.84924 1.000 8.72215 90 PHE A C 1
ATOM 547 O O . PHE A 1 84 ? 22.75312 4.77897 5.62098 1.000 8.99551 90 PHE A O 1
ATOM 555 N N . PRO A 1 85 ? 21.97370 3.67921 7.41193 1.000 8.90196 91 PRO A N 1
ATOM 556 C CA . PRO A 1 85 ? 21.12466 2.86014 6.52971 1.000 10.22343 91 PRO A CA 1
ATOM 557 C C . PRO A 1 85 ? 20.01861 3.65024 5.84724 1.000 9.56116 91 PRO A C 1
ATOM 558 O O . PRO A 1 85 ? 19.66566 3.32030 4.70504 1.000 9.50815 91 PRO A O 1
ATOM 562 N N . ILE A 1 86 ? 19.47356 4.70014 6.47080 1.000 9.03610 92 ILE A N 1
ATOM 563 C CA . ILE A 1 86 ? 18.45564 5.48612 5.77043 1.000 10.19989 92 ILE A CA 1
ATOM 564 C C . ILE A 1 86 ? 19.07434 6.30508 4.63751 1.000 9.76417 92 ILE A C 1
ATOM 565 O O . ILE A 1 86 ? 18.45534 6.47559 3.57625 1.000 9.11370 92 ILE A O 1
ATOM 570 N N . GLN A 1 87 ? 20.30641 6.80163 4.81172 1.000 9.02777 93 GLN A N 1
ATOM 571 C CA . GLN A 1 87 ? 20.98785 7.42215 3.67214 1.000 10.80068 93 GLN A CA 1
ATOM 572 C C . GLN A 1 87 ? 21.26840 6.41006 2.56338 1.000 9.25165 93 GLN A C 1
ATOM 573 O O . GLN A 1 87 ? 21.18120 6.74542 1.37640 1.000 8.62243 93 GLN A O 1
ATOM 579 N N . LEU A 1 88 ? 21.63995 5.17637 2.92057 1.000 8.88309 94 LEU A N 1
ATOM 580 C CA . LEU A 1 88 ? 21.76898 4.14712 1.88881 1.000 10.47785 94 LEU A CA 1
ATOM 581 C C . LEU A 1 88 ? 20.45217 3.95008 1.14995 1.000 9.26422 94 LEU A C 1
ATOM 582 O O . LEU A 1 88 ? 20.44189 3.75116 -0.07570 1.000 9.43640 94 LEU A O 1
ATOM 587 N N . SER A 1 89 ? 19.32693 4.02031 1.87713 1.000 8.86633 95 SER A N 1
ATOM 588 C CA . SER A 1 89 ? 18.02014 3.81872 1.25199 1.000 8.89155 95 SER A CA 1
ATOM 589 C C . SER A 1 89 ? 17.68572 4.92663 0.25272 1.000 10.14490 95 SER A C 1
ATOM 590 O O . SER A 1 89 ? 17.17959 4.64344 -0.84857 1.000 8.88786 95 SER A O 1
ATOM 593 N N . PHE A 1 90 ? 17.94417 6.18948 0.61315 1.000 8.93461 96 PHE A N 1
ATOM 594 C CA . PHE A 1 90 ? 17.68737 7.28190 -0.32203 1.000 9.20132 96 PHE A CA 1
ATOM 595 C C . PHE A 1 90 ? 18.47157 7.05760 -1.60913 1.000 8.62683 96 PHE A C 1
ATOM 596 O O . PHE A 1 90 ? 17.91486 7.13022 -2.71828 1.000 9.89738 96 PHE A O 1
ATOM 604 N N . MET A 1 91 ? 19.76600 6.72956 -1.49262 1.000 7.41347 97 MET A N 1
ATOM 605 C CA . MET A 1 91 ? 20.49750 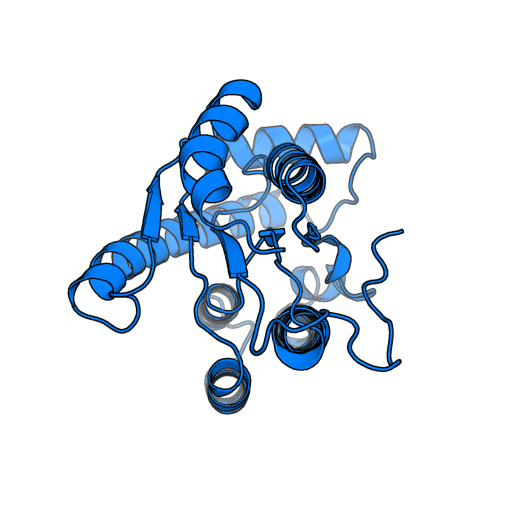6.64928 -2.74763 1.000 9.81740 97 MET A CA 1
ATOM 606 C C . MET A 1 91 ? 20.15160 5.38041 -3.51746 1.000 10.43585 97 MET A C 1
ATOM 607 O O . MET A 1 91 ? 20.07194 5.42745 -4.75528 1.000 9.85991 97 MET A O 1
ATOM 612 N N . LEU A 1 92 ? 19.84208 4.28376 -2.81738 1.000 9.08400 98 LEU A N 1
ATOM 613 C CA . LEU A 1 92 ? 19.50714 3.03395 -3.50238 1.000 9.58690 98 LEU A CA 1
ATOM 614 C C . LEU A 1 92 ? 18.16243 3.11698 -4.22769 1.000 9.80192 98 LEU A C 1
ATOM 615 O O . LEU A 1 92 ? 18.04586 2.70329 -5.39141 1.000 9.97977 98 LEU A O 1
ATOM 620 N N . GLU A 1 93 ? 17.13349 3.65077 -3.55898 1.000 8.75353 99 GLU A N 1
ATOM 621 C CA . GLU A 1 93 ? 15.80758 3.71370 -4.17134 1.000 8.27497 99 GLU A CA 1
ATOM 622 C C . GLU A 1 93 ? 15.77995 4.71249 -5.31913 1.000 8.91641 99 GLU A C 1
ATOM 623 O O . GLU A 1 93 ? 15.16034 4.44943 -6.36371 1.000 10.18807 99 GLU A O 1
ATOM 629 N N . ARG A 1 94 ? 16.47622 5.84187 -5.16431 1.000 8.51029 100 ARG A N 1
ATOM 630 C CA . ARG A 1 94 ? 16.60623 6.77191 -6.28613 1.000 10.18328 100 ARG A CA 1
ATOM 631 C C . ARG A 1 94 ? 17.32679 6.11013 -7.45032 1.000 8.70219 100 ARG A C 1
ATOM 632 O O . ARG A 1 94 ? 16.90340 6.23170 -8.61085 1.000 8.83304 100 ARG A O 1
ATOM 640 N N . HIS A 1 95 ? 18.41237 5.39285 -7.15454 1.000 9.64985 101 HIS A N 1
ATOM 641 C CA . HIS A 1 95 ? 19.16523 4.70305 -8.20046 1.000 9.28454 101 HIS A CA 1
ATOM 642 C C . HIS A 1 95 ? 18.28966 3.72967 -8.98036 1.000 9.62329 101 HIS A C 1
ATOM 643 O O . HIS A 1 95 ? 18.31308 3.71310 -10.22068 1.000 9.13750 101 HIS A O 1
ATOM 650 N N . LEU A 1 96 ? 17.54568 2.87645 -8.26725 1.000 9.47547 102 LEU A N 1
ATOM 651 C CA . LEU A 1 96 ? 16.71979 1.86105 -8.92291 1.000 7.89159 102 LEU A CA 1
ATOM 652 C C . LEU A 1 96 ? 15.65108 2.50435 -9.79611 1.000 9.31660 102 LEU A C 1
ATOM 653 O O . LEU A 1 96 ? 15.42339 2.07561 -10.93822 1.000 10.91335 102 LEU A O 1
ATOM 658 N N . LEU A 1 97 ? 15.00317 3.55240 -9.28843 1.000 10.19844 103 LEU A N 1
ATOM 659 C CA . LEU A 1 97 ? 13.96508 4.21304 -10.07529 1.000 10.73281 103 LEU A CA 1
ATOM 660 C C . LEU A 1 97 ? 14.53958 4.83754 -11.34702 1.000 11.95020 103 LEU A C 1
ATOM 661 O O . LEU A 1 97 ? 13.92107 4.75839 -12.42324 1.000 10.80251 103 LEU A O 1
ATOM 666 N N . LEU A 1 98 ? 15.72094 5.46087 -11.24628 1.000 9.48999 104 LEU A N 1
ATOM 667 C CA . LEU A 1 98 ? 16.38216 6.01346 -12.42704 1.000 8.98072 104 LEU A CA 1
ATOM 668 C C . LEU A 1 98 ? 16.85456 4.90983 -13.36785 1.000 10.27627 104 LEU A C 1
ATOM 669 O O . LEU A 1 98 ? 16.68878 5.01354 -14.59434 1.000 10.61059 104 LEU A O 1
ATOM 674 N N . LEU A 1 99 ? 17.46705 3.85647 -12.82569 1.000 9.92642 105 LEU A N 1
ATOM 675 C CA . LEU A 1 99 ? 17.98026 2.78706 -13.68118 1.000 10.18862 105 LEU A CA 1
ATOM 676 C C . LEU A 1 99 ? 16.86682 2.15609 -14.50802 1.000 9.54888 105 LEU A C 1
ATOM 677 O O . LEU A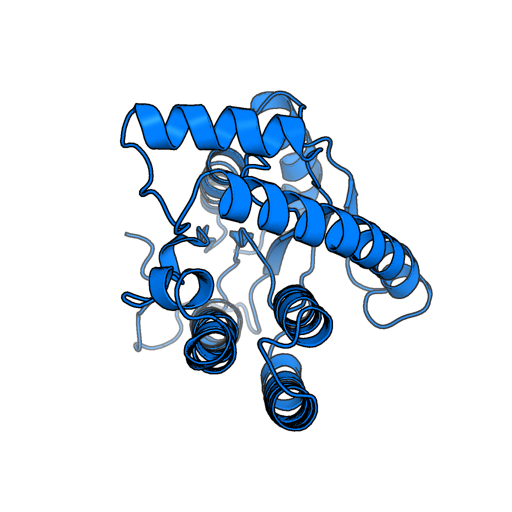 1 99 ? 17.05137 1.86414 -15.70148 1.000 11.62893 105 LEU A O 1
ATOM 682 N N . ASP A 1 100 ? 15.69651 1.96184 -13.90418 1.000 10.10240 106 ASP A N 1
ATOM 683 C CA . ASP A 1 100 ? 14.56379 1.38880 -14.62534 1.000 10.92862 106 ASP A CA 1
ATOM 684 C C . ASP A 1 100 ? 13.91502 2.40063 -15.56989 1.000 11.09831 106 ASP A C 1
ATOM 685 O O . ASP A 1 100 ? 13.74914 2.12325 -16.76328 1.000 11.26697 106 ASP A O 1
ATOM 690 N N . ASN A 1 101 ? 13.51157 3.56428 -15.05653 1.000 10.19484 107 ASN A N 1
ATOM 691 C CA . ASN A 1 101 ? 12.70866 4.49034 -15.86095 1.000 10.30791 107 ASN A CA 1
ATOM 692 C C . ASN A 1 101 ? 13.55714 5.24995 -16.87666 1.000 10.62062 107 ASN A C 1
ATOM 693 O O . ASN A 1 101 ? 13.22656 5.27190 -18.06533 1.000 10.70695 107 ASN A O 1
ATOM 698 N N . LEU A 1 102 ? 14.65322 5.87344 -16.42986 1.000 10.18900 108 LEU A N 1
ATOM 699 C CA . LEU A 1 102 ? 15.45808 6.71482 -17.31929 1.000 10.21692 108 LEU A CA 1
ATOM 700 C C . LEU A 1 102 ? 16.27004 5.87485 -18.29503 1.000 11.01640 108 LEU A C 1
ATOM 701 O O . LEU A 1 102 ? 16.25739 6.12880 -19.50796 1.000 9.86433 108 LEU A O 1
ATOM 706 N N . VAL A 1 103 ? 16.99408 4.88099 -17.79027 1.000 10.50698 109 VAL A N 1
ATOM 707 C CA . VAL A 1 103 ? 17.92071 4.10064 -18.60048 1.000 11.34467 109 VAL A CA 1
ATOM 708 C C . VAL A 1 103 ? 17.22776 2.93201 -19.30261 1.000 10.53845 109 VAL A C 1
ATOM 709 O O . VAL A 1 103 ? 17.15179 2.89556 -20.53793 1.000 12.05488 109 VAL A O 1
ATOM 713 N N . ARG A 1 104 ? 16.70908 1.96864 -18.53985 1.000 10.71669 110 ARG A N 1
ATOM 714 C CA . ARG A 1 104 ? 16.14631 0.76781 -19.16016 1.000 10.31644 110 ARG A CA 1
ATOM 715 C C . ARG A 1 104 ? 14.95924 1.09868 -20.06171 1.000 13.26437 110 ARG A C 1
ATOM 716 O O . ARG A 1 104 ? 14.87278 0.61399 -21.20028 1.000 11.91793 110 ARG A O 1
ATOM 724 N N . ARG A 1 105 ? 14.02299 1.91595 -19.57869 1.000 10.33353 111 ARG A N 1
ATOM 725 C CA . ARG A 1 105 ? 12.80425 2.17035 -20.34372 1.000 12.31122 111 ARG A CA 1
ATOM 726 C C . ARG A 1 105 ? 12.84241 3.46564 -21.14222 1.000 11.23799 111 ARG A C 1
ATOM 727 O O . ARG A 1 105 ? 11.88285 3.75688 -21.87070 1.000 11.54386 111 ARG A O 1
ATOM 735 N N . GLY A 1 106 ? 13.91952 4.23784 -21.03866 1.000 9.83523 112 GLY A N 1
ATOM 736 C CA . GLY A 1 106 ? 14.08633 5.37898 -21.92288 1.000 9.58169 112 GLY A CA 1
ATOM 737 C C . GLY A 1 106 ? 13.21469 6.57756 -21.62884 1.000 10.90120 112 GLY A C 1
ATOM 738 O O . GLY A 1 106 ? 13.07173 7.44404 -22.49932 1.000 12.58788 112 GLY A O 1
ATOM 739 N N . ARG A 1 107 ? 12.63719 6.66133 -20.42851 1.000 11.51130 113 ARG A N 1
ATOM 740 C CA . ARG A 1 107 ? 11.71785 7.72731 -20.06327 1.000 10.46006 113 ARG A CA 1
ATOM 741 C C . ARG A 1 107 ? 12.47783 8.96613 -19.60648 1.000 11.17840 113 ARG A C 1
ATOM 742 O O . ARG A 1 107 ? 13.63504 8.89993 -19.18268 1.000 11.38230 113 ARG A O 1
ATOM 750 N N . THR A 1 108 ? 11.80840 10.10961 -19.71196 1.000 11.46666 114 THR A N 1
ATOM 751 C CA . THR A 1 108 ? 12.36475 11.39577 -19.32084 1.000 10.13993 114 THR A CA 1
ATOM 752 C C . THR A 1 108 ? 11.88960 11.71480 -17.90932 1.000 11.22547 114 THR A C 1
ATOM 753 O O . THR A 1 108 ? 10.70320 11.57108 -17.59794 1.000 11.38050 114 THR A O 1
ATOM 757 N N A MET A 1 109 ? 12.80588 12.14924 -17.04969 0.421 10.08127 115 MET A N 1
ATOM 758 N N B MET A 1 109 ? 12.82827 12.10521 -17.05212 0.579 10.07925 115 MET A N 1
ATOM 759 C CA A MET A 1 109 ? 12.53134 12.22951 -15.62046 0.421 10.81946 115 MET A CA 1
ATOM 760 C CA B MET A 1 109 ? 12.56526 12.28617 -15.63429 0.579 10.82663 115 MET A CA 1
ATOM 761 C C A MET A 1 109 ? 12.71936 13.65293 -15.11509 0.421 9.96544 115 MET A C 1
ATOM 762 C C B MET A 1 109 ? 12.63705 13.75079 -15.24568 0.579 9.81338 115 MET A C 1
ATOM 763 O O A MET A 1 109 ? 13.73623 14.28824 -15.40976 0.421 11.33710 115 MET A O 1
ATOM 764 O O B MET A 1 109 ? 13.49570 14.49605 -15.72695 0.579 11.32613 115 MET A O 1
ATOM 773 N N . VAL A 1 110 ? 11.73301 14.14540 -14.36107 1.000 10.43743 116 VAL A N 1
ATOM 774 C CA . VAL A 1 110 ? 11.79668 15.43292 -13.67757 1.000 10.29937 116 VAL A CA 1
ATOM 775 C C . VAL A 1 110 ? 11.86272 15.10362 -12.19165 1.000 12.05402 116 VAL A C 1
ATOM 776 O O . VAL A 1 110 ? 10.85376 14.72375 -11.58679 1.000 11.49779 116 VAL A O 1
ATOM 780 N N . MET A 1 111 ? 13.04852 15.22610 -11.60329 1.000 9.68707 117 MET A N 1
ATOM 781 C CA . MET A 1 111 ? 13.29822 14.81011 -10.23181 1.000 9.05551 117 MET A CA 1
ATOM 782 C C . MET A 1 111 ? 13.39215 15.98673 -9.27478 1.000 9.83530 117 MET A C 1
ATOM 783 O O . MET A 1 111 ? 13.97647 17.02893 -9.59210 1.000 11.54216 117 MET A O 1
ATOM 788 N N . GLU A 1 112 ? 12.82925 15.79282 -8.07302 1.000 11.84095 118 GLU A N 1
ATOM 789 C CA . GLU A 1 112 ? 13.00283 16.78994 -7.02157 1.000 12.70661 118 GLU A CA 1
ATOM 790 C C . GLU A 1 112 ? 14.41279 16.77625 -6.43960 1.000 12.32658 118 GLU A C 1
ATOM 791 O O . GLU A 1 112 ? 14.81925 17.76388 -5.83028 1.000 14.47517 118 GLU A O 1
ATOM 797 N N . ARG A 1 113 ? 15.18316 15.71451 -6.67403 1.000 11.10689 119 ARG A N 1
ATOM 798 C CA . ARG A 1 113 ? 16.58026 15.64922 -6.26750 1.000 11.60713 119 ARG A CA 1
ATOM 799 C C . ARG A 1 113 ? 17.28216 14.62693 -7.15165 1.000 10.89347 119 ARG A C 1
ATOM 800 O O . ARG A 1 113 ? 16.72239 13.56886 -7.43726 1.000 11.09822 119 ARG A O 1
ATOM 808 N N . SER A 1 114 ? 18.49415 14.95976 -7.59143 1.000 12.60299 120 SER A N 1
ATOM 809 C CA . SER A 1 114 ? 19.26616 14.05371 -8.42984 1.000 12.88644 120 SER A CA 1
ATOM 810 C C . SER A 1 114 ? 20.16037 13.15657 -7.58596 1.000 10.85757 120 SER A C 1
ATOM 811 O O . SER A 1 114 ? 20.37208 13.38912 -6.38893 1.000 9.96693 120 SER A O 1
ATOM 814 N N . HIS A 1 115 ? 20.70099 12.11496 -8.23435 1.000 11.40083 121 HIS A N 1
ATOM 815 C CA . HIS A 1 115 ? 21.61766 11.19576 -7.56677 1.000 8.58954 121 HIS A CA 1
ATOM 816 C C . HIS A 1 115 ? 22.94299 11.83996 -7.17076 1.000 11.04978 121 HIS A C 1
ATOM 817 O O . HIS A 1 115 ? 23.67263 11.25516 -6.35695 1.000 13.20993 121 HIS A O 1
ATOM 824 N N . LEU A 1 116 ? 23.24427 13.04245 -7.66000 1.000 9.93362 122 LEU A N 1
ATOM 825 C CA . LEU A 1 116 ? 24.48224 13.72683 -7.31087 1.000 10.18031 122 LEU A CA 1
ATOM 826 C C . LEU A 1 116 ? 24.39403 14.44500 -5.97453 1.000 12.26996 122 LEU A C 1
ATOM 827 O O . LEU A 1 116 ? 25.43464 14.79539 -5.40973 1.000 13.93038 122 LEU A O 1
ATOM 832 N N . ASP A 1 117 ? 23.18578 14.64859 -5.45262 1.000 10.58426 123 ASP A N 1
ATOM 833 C CA . ASP A 1 117 ? 22.99822 15.43607 -4.24001 1.000 11.29424 123 ASP A CA 1
ATOM 834 C C . ASP A 1 117 ? 22.99802 14.61070 -2.95498 1.000 10.53688 123 ASP A C 1
ATOM 835 O O . ASP A 1 117 ? 23.17495 15.18760 -1.87207 1.000 12.01863 123 ASP A O 1
ATOM 840 N N . ASP A 1 118 ? 22.80384 13.28518 -3.03302 1.000 10.18856 124 ASP A N 1
ATOM 841 C CA . ASP A 1 118 ? 22.65600 12.49467 -1.80461 1.000 9.11661 124 ASP A CA 1
ATOM 842 C C . ASP A 1 118 ? 23.91476 12.52059 -0.93787 1.000 10.59331 124 ASP A C 1
ATOM 843 O O . ASP A 1 118 ? 23.82008 12.48048 0.30379 1.000 9.63297 124 ASP A O 1
ATOM 848 N N . ALA A 1 119 ? 25.09834 12.58065 -1.55851 1.000 10.44818 125 ALA A N 1
ATOM 849 C CA . ALA A 1 119 ? 26.34954 12.52293 -0.80234 1.000 10.11690 125 ALA A CA 1
ATOM 850 C C . ALA A 1 119 ? 26.45889 13.65379 0.21632 1.000 11.03161 125 ALA A C 1
ATOM 851 O O . ALA A 1 119 ? 27.05851 13.47106 1.28472 1.000 11.42955 125 ALA A O 1
ATOM 853 N N . MET A 1 120 ? 25.89427 14.82402 -0.09644 1.000 10.24637 126 MET A N 1
ATOM 854 C CA . MET A 1 120 ? 25.96497 15.95852 0.82222 1.000 10.98142 126 MET A CA 1
ATOM 855 C C . MET A 1 120 ? 25.21576 15.66400 2.11703 1.000 10.76260 126 MET A C 1
ATOM 856 O O . MET A 1 120 ? 25.62348 16.12288 3.19534 1.000 11.30096 126 MET A O 1
ATOM 861 N N . PHE A 1 121 ? 24.18166 14.81965 2.05181 1.000 10.08185 127 PHE A N 1
ATOM 862 C CA . PHE A 1 121 ? 23.44729 14.46844 3.26643 1.000 11.79225 127 PHE A CA 1
ATOM 863 C C . PHE A 1 121 ? 24.23201 13.50034 4.14048 1.000 9.59411 127 PHE A C 1
ATOM 864 O O . PHE A 1 121 ? 24.11504 13.54261 5.37451 1.000 10.40804 127 PHE A O 1
ATOM 872 N N . VAL A 1 122 ? 25.05059 12.63554 3.54419 1.000 10.10818 128 VAL A N 1
ATOM 873 C CA . VAL A 1 122 ? 25.96937 11.83648 4.34333 1.000 7.94664 128 VAL A CA 1
ATOM 874 C C . VAL A 1 122 ? 27.03648 12.72187 4.97330 1.000 9.69457 128 VAL A C 1
ATOM 875 O O . VAL A 1 122 ? 27.38889 12.54880 6.15025 1.000 10.75496 128 VAL A O 1
ATOM 879 N N . ARG A 1 123 ? 27.54006 13.70374 4.21897 1.000 9.71596 129 ARG A N 1
ATOM 880 C CA . ARG A 1 123 ? 28.52663 14.63162 4.76806 1.000 11.48305 129 ARG A CA 1
ATOM 881 C C . ARG A 1 123 ? 27.99877 15.32980 6.01630 1.000 10.67112 129 ARG A C 1
ATOM 882 O O . ARG A 1 123 ? 28.73493 15.50570 6.99700 1.000 11.27974 129 ARG A O 1
ATOM 890 N N . GLU A 1 124 ? 26.72287 15.73072 6.00359 1.000 10.49361 130 GLU A N 1
ATOM 891 C CA . GLU A 1 124 ? 26.13694 16.37523 7.17580 1.000 11.60122 130 GLU A CA 1
ATOM 892 C C . GLU A 1 124 ? 26.21154 15.46461 8.39035 1.000 12.19534 130 GLU A C 1
ATOM 893 O O . GLU A 1 124 ? 26.58088 15.89784 9.49191 1.000 11.13926 130 GLU A O 1
ATOM 899 N N . HIS A 1 125 ? 25.85016 14.19181 8.21494 1.000 9.40285 131 HIS A N 1
ATOM 900 C CA . HIS A 1 125 ? 25.85132 13.26940 9.34828 1.000 10.01646 131 HIS A CA 1
ATOM 901 C C . HIS A 1 125 ? 27.26870 12.88987 9.76530 1.000 11.04963 131 HIS A C 1
ATOM 902 O O . HIS A 1 125 ? 27.50247 12.57042 10.93886 1.000 11.76681 131 HIS A O 1
ATOM 909 N N . VAL A 1 126 ? 28.22651 12.91052 8.83493 1.000 12.50300 132 VAL A N 1
ATOM 910 C CA . VAL A 1 126 ? 29.60956 12.65033 9.22812 1.000 11.48478 132 VAL A CA 1
ATOM 911 C C . VAL A 1 126 ? 30.14127 13.80096 10.07898 1.000 12.14161 132 VAL A C 1
ATOM 912 O O . VAL A 1 126 ? 30.80499 13.58072 11.10326 1.000 13.29728 132 VAL A O 1
ATOM 916 N N . ALA A 1 127 ? 29.84566 15.04170 9.68049 1.000 13.30198 133 ALA A N 1
ATOM 917 C CA . ALA A 1 127 ? 30.29251 16.19790 10.46060 1.000 15.38138 133 ALA A CA 1
ATOM 918 C C . ALA A 1 127 ? 29.71916 16.18034 11.87239 1.000 12.13269 133 ALA A C 1
ATOM 919 O O . ALA A 1 127 ? 30.41594 16.52614 12.83551 1.000 16.52038 133 ALA A O 1
ATOM 921 N N . SER A 1 128 ? 28.44257 15.81557 12.01963 1.000 11.00007 134 SER A N 1
ATOM 922 C CA . SER A 1 128 ? 27.84080 15.79068 13.35373 1.000 9.98382 134 SER A CA 1
ATOM 923 C C . SER A 1 128 ? 28.34593 14.63178 14.19854 1.000 13.95731 134 SER A C 1
ATOM 924 O O . SER A 1 128 ? 28.31286 14.71709 15.43330 1.000 13.54473 134 SER A O 1
ATOM 927 N N . GLY A 1 129 ? 28.81067 13.55794 13.56355 1.000 13.31154 135 GLY A N 1
ATOM 928 C CA . GLY A 1 129 ? 29.20938 12.34922 14.24492 1.000 13.81881 135 GLY A CA 1
ATOM 929 C C . GLY A 1 129 ? 28.20594 11.21813 14.18883 1.000 13.87536 135 GLY A C 1
ATOM 930 O O . GLY A 1 129 ? 28.49922 10.13141 14.70821 1.000 15.60604 135 GLY A O 1
ATOM 931 N N . ALA A 1 130 ? 27.05620 11.41894 13.53274 1.000 12.20932 136 ALA A N 1
ATOM 932 C CA . ALA A 1 130 ? 26.04514 10.36478 13.45545 1.000 11.99546 136 ALA A CA 1
ATOM 933 C C . ALA A 1 130 ? 26.44952 9.22867 12.51777 1.000 10.40612 136 ALA A C 1
ATOM 934 O O . ALA A 1 130 ? 25.99153 8.09449 12.70403 1.000 12.43138 136 ALA A O 1
ATOM 936 N N . ILE A 1 131 ? 27.27406 9.51244 11.50897 1.000 13.83414 137 ILE A N 1
ATOM 937 C CA . ILE A 1 131 ? 27.83242 8.50779 10.60892 1.000 11.99703 137 ILE A CA 1
ATOM 938 C C . ILE A 1 131 ? 29.34831 8.52647 10.77520 1.000 10.85413 137 ILE A C 1
ATOM 939 O O . ILE A 1 131 ? 29.95921 9.60100 10.81352 1.000 13.20718 137 ILE A O 1
ATOM 944 N N . THR A 1 132 ? 29.94525 7.34903 10.93723 1.000 11.08757 138 THR A N 1
ATOM 945 C CA . THR A 1 132 ? 31.38731 7.28208 11.14466 1.000 12.09780 138 THR A CA 1
ATOM 946 C C . THR A 1 132 ? 32.12833 7.44512 9.82172 1.000 10.89357 138 THR A C 1
ATOM 947 O O . THR A 1 132 ? 31.55945 7.28079 8.73615 1.000 12.46838 138 THR A O 1
ATOM 951 N N . ALA A 1 133 ? 33.43137 7.73165 9.91769 1.000 12.69352 139 ALA A N 1
ATOM 952 C CA . ALA A 1 133 ? 34.23416 7.84612 8.70318 1.000 13.88228 139 ALA A CA 1
ATOM 953 C C . ALA A 1 133 ? 34.26973 6.52642 7.94252 1.000 12.05294 139 ALA A C 1
ATOM 954 O O . ALA A 1 133 ? 34.25695 6.51679 6.70211 1.000 12.91754 139 ALA A O 1
ATOM 956 N N . ALA A 1 134 ? 34.32653 5.40017 8.66559 1.000 12.74030 140 ALA A N 1
ATOM 957 C CA . ALA A 1 134 ? 34.33058 4.09260 8.00846 1.000 10.94565 140 ALA A CA 1
ATOM 958 C C . ALA A 1 134 ? 33.01770 3.82678 7.27971 1.000 11.85772 140 ALA A C 1
ATOM 959 O O . ALA A 1 134 ? 33.01655 3.28094 6.16477 1.000 12.05049 140 ALA A O 1
ATOM 961 N N . GLN A 1 135 ? 31.89427 4.21009 7.88627 1.000 10.94719 141 GLN A N 1
ATOM 962 C CA . GLN A 1 135 ? 30.60979 4.09872 7.20545 1.000 11.80211 141 GLN A CA 1
ATOM 963 C C . GLN A 1 135 ? 30.57027 4.98601 5.97206 1.000 12.11780 141 GLN A C 1
ATOM 964 O O . GLN A 1 135 ? 30.09559 4.56174 4.90567 1.000 11.34366 141 GLN A O 1
ATOM 970 N N . GLN A 1 136 ? 31.08225 6.21703 6.08024 1.000 11.06528 142 GLN A N 1
ATOM 971 C CA . GLN A 1 136 ? 31.09316 7.08126 4.90549 1.000 10.34625 142 GLN A CA 1
ATOM 972 C C . GLN A 1 136 ? 31.92536 6.47755 3.77913 1.000 10.54996 142 GLN A C 1
ATOM 973 O O . GLN A 1 136 ? 31.52840 6.53947 2.61001 1.000 10.54182 142 GLN A O 1
ATOM 979 N N . ARG A 1 137 ? 33.08206 5.88799 4.09884 1.000 12.72236 143 ARG A N 1
ATOM 980 C CA . ARG A 1 137 ? 33.89617 5.28713 3.04155 1.000 11.41579 143 ARG A CA 1
ATOM 981 C C . ARG A 1 137 ? 33.15937 4.14846 2.34717 1.000 11.14950 143 ARG A C 1
ATOM 982 O O . ARG A 1 137 ? 33.23266 4.01995 1.11503 1.000 11.24337 143 ARG A O 1
ATOM 990 N N . ALA A 1 138 ? 32.46138 3.30170 3.11500 1.000 11.03513 144 ALA A N 1
ATOM 991 C CA . ALA A 1 138 ? 31.68716 2.22473 2.50104 1.000 12.01350 144 ALA A CA 1
ATOM 992 C C . ALA A 1 138 ? 30.57221 2.79224 1.63530 1.000 10.20301 144 ALA A C 1
ATOM 993 O O . ALA A 1 138 ? 30.35500 2.33517 0.50174 1.000 10.83266 144 ALA A O 1
ATOM 995 N N . TYR A 1 139 ? 29.88158 3.81648 2.13642 1.000 9.86409 145 TYR A N 1
ATOM 996 C CA . TYR A 1 139 ? 28.85880 4.50213 1.34668 1.000 11.02667 145 TYR A CA 1
ATOM 997 C C . TYR A 1 139 ? 29.41976 4.99699 0.01848 1.000 10.90175 145 TYR A C 1
ATOM 998 O O . TYR A 1 139 ? 28.80028 4.82737 -1.03945 1.000 11.44046 145 TYR A O 1
ATOM 1007 N N . THR A 1 140 ? 30.58430 5.65147 0.06569 1.000 11.66728 146 THR A N 1
ATOM 1008 C CA . THR A 1 140 ? 31.15774 6.24797 -1.13158 1.000 12.48022 146 THR A CA 1
ATOM 1009 C C . THR A 1 140 ? 31.54450 5.18147 -2.14721 1.000 10.72699 146 THR A C 1
ATOM 1010 O O . THR A 1 140 ? 31.40069 5.39199 -3.35803 1.000 11.07266 146 THR A O 1
ATOM 1014 N N . GLU A 1 141 ? 32.00619 4.02129 -1.67143 1.000 12.00562 147 GLU A N 1
ATOM 1015 C CA . GLU A 1 141 ? 32.37799 2.94454 -2.58485 1.000 11.57068 147 GLU A CA 1
ATOM 1016 C C . GLU A 1 141 ? 31.15597 2.47186 -3.36362 1.000 11.40713 147 GLU A C 1
ATOM 1017 O O . GLU A 1 141 ? 31.19941 2.31932 -4.58876 1.000 11.25521 147 GLU A O 1
ATOM 1023 N N . VAL A 1 142 ? 30.04312 2.24158 -2.66289 1.000 10.43715 148 VAL A N 1
ATOM 1024 C CA . VAL A 1 142 ? 28.81508 1.83198 -3.33912 1.000 9.23714 148 VAL A CA 1
ATOM 1025 C C . VAL A 1 142 ? 28.27696 2.95263 -4.22026 1.000 11.13792 148 VAL A C 1
ATOM 1026 O O . VAL A 1 142 ? 27.88170 2.71715 -5.36787 1.000 10.19056 148 VAL A O 1
ATOM 1030 N N . SER A 1 143 ? 28.26888 4.18735 -3.70757 1.000 9.76654 149 SER A N 1
ATOM 1031 C CA . SER A 1 143 ? 27.77947 5.33473 -4.46682 1.000 9.88806 149 SER A CA 1
ATOM 1032 C C . SER A 1 143 ? 28.51938 5.49649 -5.79000 1.000 10.01874 149 SER A C 1
ATOM 1033 O O . SER A 1 143 ? 27.89590 5.76944 -6.82029 1.000 11.23215 149 SER A O 1
ATOM 1036 N N . GLY A 1 144 ? 29.84288 5.31659 -5.78885 1.000 10.02984 150 GLY A N 1
ATOM 1037 C CA . GLY A 1 144 ? 30.58493 5.42831 -7.03538 1.000 10.30010 150 GLY A CA 1
ATOM 1038 C C . GLY A 1 144 ? 30.17101 4.38406 -8.05548 1.000 9.22547 150 GLY A C 1
ATOM 1039 O O . GLY A 1 144 ? 30.04683 4.67760 -9.25214 1.000 11.19420 150 GLY A O 1
ATOM 1040 N N . GLU A 1 145 ? 29.93628 3.14890 -7.60040 1.000 11.23259 151 GLU A N 1
ATOM 1041 C CA . GLU A 1 145 ? 29.54473 2.09693 -8.53341 1.000 9.29892 151 GLU A CA 1
ATOM 1042 C C . GLU A 1 145 ? 28.14364 2.34034 -9.06686 1.000 11.46105 151 GLU A C 1
ATOM 1043 O O . GLU A 1 145 ? 27.88221 2.12857 -10.26159 1.000 11.38089 151 GLU A O 1
ATOM 1049 N N . LEU A 1 146 ? 27.23059 2.78679 -8.20203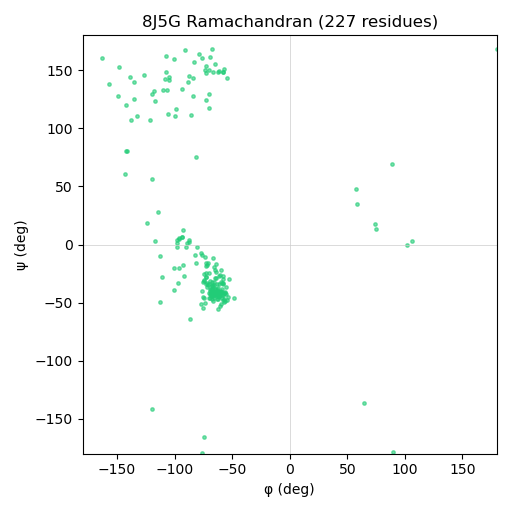 1.000 11.19745 152 LEU A N 1
ATOM 1050 C CA . LEU A 1 146 ? 25.86137 3.04212 -8.63193 1.000 10.90923 152 LEU A CA 1
ATOM 1051 C C . LEU A 1 146 ? 25.81435 4.21432 -9.60448 1.000 10.18733 152 LEU A C 1
ATOM 1052 O O . LEU A 1 146 ? 25.20171 4.12486 -10.67863 1.000 10.56923 152 LEU A O 1
ATOM 1057 N N . ASN A 1 147 ? 26.46995 5.32554 -9.23755 1.000 11.76209 153 ASN A N 1
ATOM 1058 C CA . ASN A 1 147 ? 26.41277 6.53305 -10.05007 1.000 12.53054 153 ASN A CA 1
ATOM 1059 C C . ASN A 1 147 ? 27.05323 6.32937 -11.41774 1.000 13.76648 153 ASN A C 1
ATOM 1060 O O . ASN A 1 147 ? 26.64851 6.97997 -12.39227 1.000 13.83859 153 ASN A O 1
ATOM 1065 N N . ALA A 1 148 ? 28.03942 5.43281 -11.52286 1.000 10.28139 154 ALA A N 1
ATOM 1066 C CA . ALA A 1 148 ? 28.66264 5.17940 -12.82260 1.000 11.29776 154 ALA A CA 1
ATOM 1067 C C . ALA A 1 148 ? 27.68645 4.58447 -13.83492 1.000 13.52239 154 ALA A C 1
ATOM 1068 O O . ALA A 1 148 ? 27.96286 4.62670 -15.04143 1.000 15.23716 154 ALA A O 1
ATOM 1070 N N . ARG A 1 149 ? 26.55134 4.05001 -13.39162 1.000 10.37597 155 ARG A N 1
ATOM 1071 C CA . ARG A 1 149 ? 25.56487 3.43634 -14.27993 1.000 14.46802 155 ARG A CA 1
ATOM 1072 C C . ARG A 1 149 ? 24.42024 4.37309 -14.64133 1.000 11.11939 155 ARG A C 1
ATOM 1073 O O . ARG A 1 149 ? 23.51561 3.95859 -15.37917 1.000 13.09361 155 ARG A O 1
ATOM 1081 N N . ILE A 1 150 ? 24.43991 5.61242 -14.16110 1.000 11.07430 156 ILE A N 1
ATOM 1082 C CA . ILE A 1 150 ? 23.35717 6.57186 -14.35135 1.000 10.97150 156 ILE A CA 1
ATOM 1083 C C . ILE A 1 150 ? 23.91394 7.77659 -15.09022 1.000 11.75936 156 ILE A C 1
ATOM 1084 O O . ILE A 1 150 ? 24.94764 8.31412 -14.68301 1.000 12.05976 156 ILE A O 1
ATOM 1089 N N . PRO A 1 151 ? 23.28437 8.23651 -16.17054 1.000 10.33690 157 PRO A N 1
ATOM 1090 C CA . PRO A 1 151 ? 23.75242 9.46103 -16.82970 1.000 11.72316 157 PRO A CA 1
ATOM 1091 C C . PRO A 1 151 ? 23.67022 10.65150 -15.88676 1.000 13.72765 157 PRO A C 1
ATOM 1092 O O . PRO A 1 151 ? 22.81296 10.71104 -15.00212 1.000 11.28989 157 PRO A O 1
ATOM 1096 N N . ASN A 1 152 ? 24.58519 11.60281 -16.07771 1.000 12.67640 158 ASN A N 1
ATOM 1097 C CA . ASN A 1 152 ? 24.47377 12.86951 -15.36825 1.000 10.90990 158 ASN A CA 1
ATOM 1098 C C . ASN A 1 152 ? 23.11955 13.50162 -15.68762 1.000 12.19796 158 ASN A C 1
ATOM 1099 O O . ASN A 1 152 ? 22.57659 13.30387 -16.77828 1.000 11.29276 158 ASN A O 1
ATOM 1104 N N . PRO A 1 153 ? 22.55930 14.28803 -14.78011 1.000 11.74469 159 PRO A N 1
ATOM 1105 C CA . PRO A 1 153 ? 21.40086 15.10289 -15.16147 1.000 9.85849 159 PRO A CA 1
ATOM 1106 C C . PRO A 1 153 ? 21.77641 16.01089 -16.32278 1.000 10.82472 159 PRO A C 1
ATOM 1107 O O . PRO A 1 153 ? 22.92773 16.42825 -16.47401 1.000 12.54939 159 PRO A O 1
ATOM 1111 N N . ASP A 1 154 ? 20.79170 16.28393 -17.16710 1.000 9.20579 160 ASP A N 1
ATOM 1112 C CA . ASP A 1 154 ? 20.99513 17.13234 -18.33445 1.000 9.19931 160 ASP A CA 1
ATOM 1113 C C . ASP A 1 154 ? 20.69742 18.59433 -18.05851 1.000 11.92693 160 ASP A C 1
ATOM 1114 O O . ASP A 1 154 ? 21.28742 19.46950 -18.70442 1.000 10.78636 160 ASP A O 1
ATOM 1119 N N . LEU A 1 155 ? 19.81379 18.87010 -17.10019 1.000 9.38158 161 LEU A N 1
ATOM 1120 C CA . LEU A 1 155 ? 19.44814 20.22568 -16.69992 1.000 9.35747 161 LEU A CA 1
ATOM 1121 C C . LEU A 1 155 ? 19.27730 20.20557 -15.18979 1.000 8.55242 161 LEU A C 1
ATOM 1122 O O . LEU A 1 155 ? 18.46027 19.43473 -14.67933 1.000 10.85612 161 LEU A O 1
ATOM 1127 N N . ILE A 1 156 ? 20.06554 21.00937 -14.47954 1.000 10.15350 162 ILE A N 1
ATOM 1128 C CA . ILE A 1 156 ? 20.00851 21.08568 -13.02177 1.000 10.51729 162 ILE A CA 1
ATOM 1129 C C . ILE A 1 156 ? 19.58264 22.49921 -12.65744 1.000 12.19947 162 ILE A C 1
ATOM 1130 O O . ILE A 1 156 ? 20.24045 23.47008 -13.05308 1.000 13.16009 162 ILE A O 1
ATOM 1135 N N . VAL A 1 157 ? 18.49207 22.60877 -11.90281 1.000 10.82837 163 VAL A N 1
ATOM 1136 C CA . VAL A 1 157 ? 17.91892 23.88336 -11.48965 1.000 10.71245 163 VAL A CA 1
ATOM 1137 C C . VAL A 1 157 ? 18.38798 24.14246 -10.06463 1.000 12.86484 163 VAL A C 1
ATOM 1138 O O . VAL A 1 157 ? 17.97726 23.44111 -9.13403 1.000 12.88901 163 VAL A O 1
ATOM 1142 N N . LEU A 1 158 ? 19.25269 25.14069 -9.89179 1.000 10.63890 164 LEU A N 1
ATOM 1143 C CA . LEU A 1 158 ? 19.79754 25.47687 -8.57414 1.000 9.76663 164 LEU A CA 1
ATOM 1144 C C . LEU A 1 158 ? 18.82710 26.42807 -7.88146 1.000 12.65081 164 LEU A C 1
ATOM 1145 O O . LEU A 1 158 ? 18.70331 27.59505 -8.27254 1.000 13.82598 164 LEU A O 1
ATOM 1150 N N . MET A 1 159 ? 18.16080 25.93449 -6.80780 1.000 13.08367 165 MET A N 1
ATOM 1151 C CA . MET A 1 159 ? 17.04149 26.62605 -6.15822 1.000 12.12406 165 MET A CA 1
ATOM 1152 C C . MET A 1 159 ? 17.18146 26.39401 -4.64885 1.000 12.00625 165 MET A C 1
ATOM 1153 O O . MET A 1 159 ? 16.50545 25.52899 -4.08403 1.000 13.10664 165 MET A O 1
ATOM 1158 N N . ASN A 1 160 ? 18.03864 27.15969 -3.98657 1.000 12.75238 166 ASN A N 1
ATOM 1159 C CA . ASN A 1 160 ? 18.27296 26.91744 -2.56504 1.000 14.49673 166 ASN A CA 1
ATOM 1160 C C . ASN A 1 160 ? 17.58952 27.98428 -1.72200 1.000 15.16737 166 ASN A C 1
ATOM 1161 O O . ASN A 1 160 ? 18.01380 29.14885 -1.74632 1.000 14.81079 166 ASN A O 1
ATOM 1166 N N . PRO A 1 161 ? 16.55261 27.63440 -0.95938 1.000 14.16959 167 PRO A N 1
ATOM 1167 C CA . PRO A 1 161 ? 15.85592 28.62746 -0.12779 1.000 13.18143 167 PRO A CA 1
ATOM 1168 C C . PRO A 1 161 ? 16.66978 29.03958 1.08463 1.000 13.01527 167 PRO A C 1
ATOM 1169 O O . PRO A 1 161 ? 17.42835 28.25032 1.64539 1.000 13.81303 167 PRO A O 1
ATOM 1173 N N . GLU A 1 162 ? 16.46228 30.27875 1.51839 1.000 15.08263 168 GLU A N 1
ATOM 1174 C CA . GLU A 1 162 ? 17.02546 30.70308 2.78834 1.000 11.66050 168 GLU A CA 1
ATOM 1175 C C . GLU A 1 162 ? 16.36794 29.93740 3.94530 1.000 12.79939 168 GLU A C 1
ATOM 1176 O O . GLU A 1 162 ? 15.18785 29.58068 3.87000 1.000 14.20753 168 GLU A O 1
ATOM 1182 N N . PRO A 1 163 ? 17.10855 29.68594 5.03310 1.000 12.74260 169 PRO A N 1
ATOM 1183 C CA . PRO A 1 163 ? 16.56507 28.82789 6.10689 1.000 11.65738 169 PRO A CA 1
ATOM 1184 C C . PRO A 1 163 ? 15.24778 29.30717 6.69768 1.000 11.34342 169 PRO A C 1
ATOM 1185 O O . PRO A 1 163 ? 14.36303 28.48016 6.96494 1.000 12.82722 169 PRO A O 1
ATOM 1189 N N . GLU A 1 164 ? 15.09057 30.61772 6.92799 1.000 14.93672 170 GLU A N 1
ATOM 1190 C CA . GLU A 1 164 ? 13.84404 31.10759 7.51109 1.000 13.38761 170 GLU A CA 1
ATOM 1191 C C . GLU A 1 164 ? 12.66068 30.90046 6.57324 1.000 10.66348 170 GLU A C 1
ATOM 1192 O O . GLU A 1 164 ? 11.53678 30.67607 7.03827 1.000 14.38724 170 GLU A O 1
ATOM 1194 N N . LEU A 1 165 ? 12.88268 30.96376 5.25540 1.000 12.17548 171 LEU A N 1
ATOM 1195 C CA . LEU A 1 165 ? 11.80728 30.66963 4.31680 1.000 11.76163 171 LEU A CA 1
ATOM 1196 C C . LEU A 1 165 ? 11.41679 29.19616 4.38752 1.000 12.17817 171 LEU A C 1
ATOM 1197 O O . LEU A 1 165 ? 10.22960 28.86541 4.46392 1.000 13.06348 171 LEU A O 1
ATOM 1202 N N . SER A 1 166 ? 12.40694 28.29543 4.38171 1.000 12.74771 172 SER A N 1
ATOM 1203 C CA . SER A 1 166 ? 12.12025 26.87323 4.56007 1.000 12.16437 172 SER A CA 1
ATOM 1204 C C . SER A 1 166 ? 11.30624 26.62581 5.82040 1.000 11.46245 172 SER A C 1
ATOM 1205 O O . SER A 1 166 ? 10.31406 25.88918 5.79503 1.000 11.69555 172 SER A O 1
ATOM 1208 N N . LEU A 1 167 ? 11.70061 27.25659 6.92556 1.000 12.48175 173 LEU A N 1
ATOM 1209 C CA . LEU A 1 167 ? 11.07835 26.94336 8.20823 1.000 11.66105 173 LEU A CA 1
ATOM 1210 C C . LEU A 1 167 ? 9.65503 27.48678 8.28292 1.000 14.02332 173 LEU A C 1
ATOM 1211 O O . LEU A 1 167 ? 8.77611 26.83833 8.86084 1.000 13.38928 173 LEU A O 1
ATOM 1216 N N . GLU A 1 168 ? 9.40001 28.66204 7.69469 1.000 15.73593 174 GLU A N 1
ATOM 1217 C CA . GLU A 1 168 ? 8.03094 29.17525 7.64148 1.000 15.26115 174 GLU A CA 1
ATOM 1218 C C . GLU A 1 168 ? 7.12573 28.22554 6.86441 1.000 14.53934 174 GLU A C 1
ATOM 1219 O O . GLU A 1 168 ? 6.00690 27.91609 7.29168 1.000 15.94045 174 GLU A O 1
ATOM 1221 N N . ARG A 1 169 ? 7.60247 27.73941 5.71801 1.000 12.46826 175 ARG A N 1
ATOM 1222 C CA . ARG A 1 169 ? 6.79319 26.83474 4.91033 1.000 13.88247 175 ARG A CA 1
ATOM 1223 C C . ARG A 1 169 ? 6.57613 25.50150 5.61665 1.000 12.14606 175 ARG A C 1
ATOM 1224 O O . ARG A 1 169 ? 5.46860 24.95013 5.58730 1.000 14.63306 175 ARG A O 1
ATOM 1232 N N . LEU A 1 170 ? 7.61512 24.98013 6.27341 1.000 12.85893 176 LEU A N 1
ATOM 1233 C CA . LEU A 1 170 ? 7.47910 23.71207 6.98572 1.000 12.86414 176 LEU A CA 1
ATOM 1234 C C . LEU A 1 170 ? 6.49869 23.83740 8.13755 1.000 13.43298 176 LEU A C 1
ATOM 1235 O O . LEU A 1 170 ? 5.68080 22.93922 8.36721 1.000 14.51487 176 LEU A O 1
ATOM 1240 N N . ALA A 1 171 ? 6.56750 24.95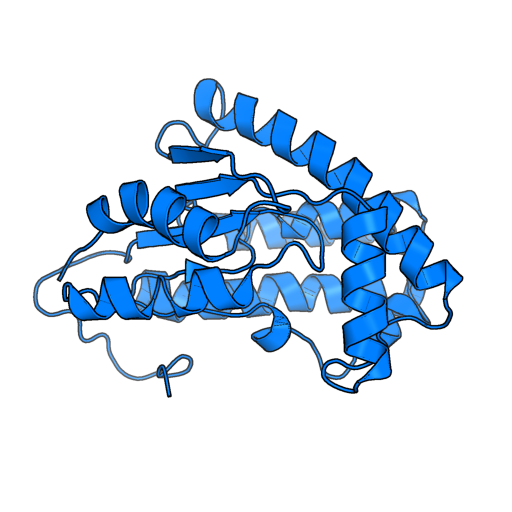327 8.86679 1.000 12.60226 177 ALA A N 1
ATOM 1241 C CA . ALA A 1 171 ? 5.69555 25.14068 10.02290 1.000 13.03058 177 ALA A CA 1
ATOM 1242 C C . ALA A 1 171 ? 4.23279 25.16795 9.60148 1.000 15.16195 177 ALA A C 1
ATOM 1243 O O . ALA A 1 171 ? 3.38016 24.55898 10.25964 1.000 14.19330 177 ALA A O 1
ATOM 1245 N N . ARG A 1 172 ? 3.92681 25.84510 8.48556 1.000 14.55407 178 ARG A N 1
ATOM 1246 C CA . ARG A 1 172 ? 2.54513 25.89885 8.01919 1.000 14.89138 178 ARG A CA 1
ATOM 1247 C C . ARG A 1 172 ? 2.06752 24.52529 7.56263 1.000 16.05727 178 ARG A C 1
ATOM 1248 O O . ARG A 1 172 ? 0.93763 24.12522 7.86126 1.000 15.29938 178 ARG A O 1
ATOM 1250 N N . ALA A 1 173 ? 2.92071 23.78012 6.85357 1.000 14.19071 179 ALA A N 1
ATOM 1251 C CA . ALA A 1 173 ? 2.52348 22.46309 6.36780 1.000 15.04093 179 ALA A CA 1
ATOM 1252 C C . ALA A 1 173 ? 2.31014 21.48155 7.51298 1.000 16.09640 179 ALA A C 1
ATOM 1253 O O . ALA A 1 173 ? 1.36068 20.68792 7.48932 1.000 15.81114 179 ALA A O 1
ATOM 1255 N N . GLU A 1 174 ? 3.17934 21.52011 8.52716 1.000 13.51823 180 GLU A N 1
ATOM 1256 C CA . GLU A 1 174 ? 3.00025 20.64386 9.68094 1.000 16.02158 180 GLU A CA 1
ATOM 1257 C C . GLU A 1 174 ? 1.74255 21.01583 10.46098 1.000 14.31328 180 GLU A C 1
ATOM 1258 O O . GLU A 1 174 ? 0.97663 20.13574 10.88188 1.000 15.67860 180 GLU A O 1
ATOM 1264 N N . ALA A 1 175 ? 1.50117 22.31703 10.63521 1.000 14.20405 181 ALA A N 1
ATOM 1265 C CA . ALA A 1 175 ? 0.32476 22.76933 11.37437 1.000 14.93085 181 ALA A CA 1
ATOM 1266 C C . ALA A 1 175 ? -0.97037 22.32622 10.69977 1.000 15.41091 181 ALA A C 1
ATOM 1267 O O . ALA A 1 175 ? -1.91337 21.90133 11.37441 1.000 17.40059 181 ALA A O 1
ATOM 1269 N N . GLU A 1 176 ? -1.04347 22.40233 9.37079 1.000 13.81651 182 GLU A N 1
ATOM 1270 C CA . GLU A 1 176 ? -2.27732 22.00403 8.69728 1.000 16.17612 182 GLU A CA 1
ATOM 1271 C C . GLU A 1 176 ? -2.33383 20.51794 8.37255 1.000 18.54322 182 GLU A C 1
ATOM 1272 O O . GLU A 1 176 ? -3.31483 20.06729 7.77393 1.000 19.39726 182 GLU A O 1
ATOM 1278 N N . GLY A 1 177 ? -1.33470 19.74130 8.77782 1.000 15.05923 183 GLY A N 1
ATOM 1279 C CA . GLY A 1 177 ? -1.35991 18.31366 8.55779 1.000 16.18675 183 GLY A CA 1
ATOM 1280 C C . GLY A 1 177 ? -1.08373 17.87155 7.14139 1.000 15.76379 183 GLY A C 1
ATOM 1281 O O . GLY A 1 177 ? -1.30570 16.69513 6.83009 1.000 19.97113 183 GLY A O 1
ATOM 1282 N N . SER A 1 178 ? -0.57261 18.76206 6.28437 1.000 16.25171 184 SER A N 1
ATOM 1283 C CA . SER A 1 178 ? -0.29584 18.38667 4.90285 1.000 17.56696 184 SER A CA 1
ATOM 1284 C C . SER A 1 178 ? 1.04573 17.67526 4.74388 1.000 23.34550 184 SER A C 1
ATOM 1285 O O . SER A 1 178 ? 1.32070 17.13701 3.66523 1.000 25.20569 184 SER A O 1
ATOM 1288 N N . ARG A 1 179 ? 1.87295 17.63791 5.78685 1.000 20.33603 185 ARG A N 1
ATOM 1289 C CA . ARG A 1 179 ? 3.05066 16.78156 5.82823 1.000 21.53470 185 ARG A CA 1
ATOM 1290 C C . ARG A 1 179 ? 3.28688 16.38030 7.27788 1.000 22.28682 185 ARG A C 1
ATOM 1291 O O . ARG A 1 179 ? 2.87623 17.10736 8.18954 1.000 19.07702 185 ARG A O 1
ATOM 1299 N N . PRO A 1 180 ? 3.90267 15.22884 7.52837 1.000 24.41787 186 PRO A N 1
ATOM 1300 C CA . PRO A 1 180 ? 4.16009 14.82255 8.91512 1.000 23.11892 186 PRO A CA 1
ATOM 1301 C C . PRO A 1 180 ? 5.33212 15.58344 9.52547 1.000 21.18948 186 PRO A C 1
ATOM 1302 O O . PRO A 1 180 ? 6.16327 16.16379 8.82456 1.000 18.43241 186 PRO A O 1
ATOM 1306 N N . ARG A 1 181 ? 5.36701 15.58296 10.86140 1.000 19.69807 187 ARG A N 1
ATOM 1307 C CA . ARG A 1 181 ? 6.47225 16.14246 11.65182 1.000 19.59514 187 ARG A CA 1
ATOM 1308 C C . ARG A 1 181 ? 7.63168 15.15927 11.69633 1.000 20.76940 187 ARG A C 1
ATOM 1309 O O . ARG A 1 181 ? 7.62762 14.20136 12.47445 1.000 24.57539 187 ARG A O 1
ATOM 1317 N N A GLN A 1 182 ? 8.65804 15.45655 10.91071 0.464 13.32330 188 GLN A N 1
ATOM 1318 N N B GLN A 1 182 ? 8.66003 15.41477 10.88731 0.536 13.33123 188 GLN A N 1
ATOM 1319 C CA A GLN A 1 182 ? 9.76140 14.54638 10.65653 0.464 12.50606 188 GLN A CA 1
ATOM 1320 C CA B GLN A 1 182 ? 9.73730 14.44728 10.71531 0.536 12.49364 188 GLN A CA 1
ATOM 1321 C C A GLN A 1 182 ? 10.81381 14.55283 11.75772 0.464 12.91246 188 GLN A C 1
ATOM 1322 C C B GLN A 1 182 ? 10.79266 14.50730 11.81395 0.536 12.90407 188 GLN A C 1
ATOM 1323 O O A GLN A 1 182 ? 11.56170 13.57880 11.88760 0.464 11.21361 188 GLN A O 1
ATOM 1324 O O B GLN A 1 182 ? 11.54747 13.54385 11.97528 0.536 11.19441 188 GLN A O 1
ATOM 1335 N N . PHE A 1 183 ? 10.86384 15.60181 12.57892 1.000 12.52634 189 PHE A N 1
ATOM 1336 C CA . PHE A 1 183 ? 11.95768 15.78858 13.52760 1.000 10.87429 189 PHE A CA 1
ATOM 1337 C C . PHE A 1 183 ? 11.52160 15.59033 14.98396 1.000 10.82401 189 PHE A C 1
ATOM 1338 O O . PHE A 1 183 ? 10.33895 15.74448 15.30725 1.000 13.03693 189 PHE A O 1
ATOM 1346 N N . PRO A 1 184 ? 12.45707 15.24955 15.88394 1.000 9.72121 190 PRO A N 1
ATOM 1347 C CA . PRO A 1 1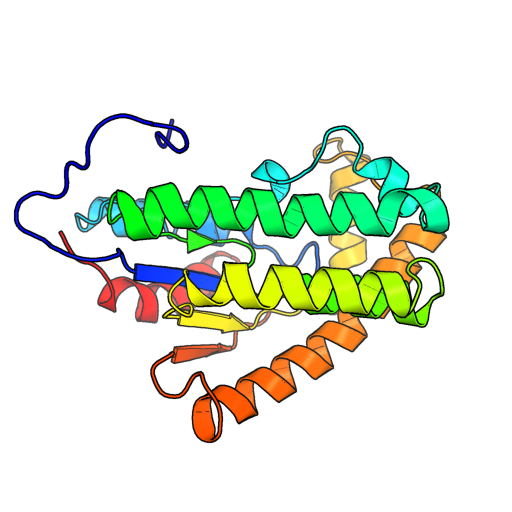84 ? 12.08525 14.97025 17.28337 1.000 11.13435 190 PRO A CA 1
ATOM 1348 C C . PRO A 1 184 ? 11.81679 16.20738 18.11915 1.000 11.91881 190 PRO A C 1
ATOM 1349 O O . PRO A 1 184 ? 11.37896 16.07417 19.27526 1.000 11.49055 190 PRO A O 1
ATOM 1353 N N . SER A 1 185 ? 12.08216 17.39351 17.59052 1.000 10.00165 191 SER A N 1
ATOM 1354 C CA . SER A 1 185 ? 11.89783 18.63187 18.33110 1.000 11.71360 191 SER A CA 1
ATOM 1355 C C . SER A 1 185 ? 11.89220 19.77185 17.32584 1.000 11.89468 191 SER A C 1
ATOM 1356 O O . SER A 1 185 ? 12.36490 19.62614 16.18990 1.000 11.84355 191 SER A O 1
ATOM 1359 N N . ASP A 1 186 ? 11.34279 20.91035 17.75740 1.000 10.55160 192 ASP A N 1
ATOM 1360 C CA . ASP A 1 186 ? 11.37569 22.10957 16.92551 1.000 11.57325 192 ASP A CA 1
ATOM 1361 C C . ASP A 1 186 ? 12.81317 22.50224 16.60577 1.000 10.73196 192 ASP A C 1
ATOM 1362 O O . ASP A 1 186 ? 13.12924 22.87254 15.46354 1.000 11.25654 192 ASP A O 1
ATOM 1367 N N . ALA A 1 187 ? 13.70321 22.41718 17.60054 1.000 10.77939 193 ALA A N 1
ATOM 1368 C CA . ALA A 1 187 ? 15.09418 22.80568 17.40193 1.000 9.11233 193 ALA A CA 1
ATOM 1369 C C . ALA A 1 187 ? 15.81907 21.85542 16.45946 1.000 10.08720 193 ALA A C 1
ATOM 1370 O O . ALA A 1 187 ? 16.66540 22.29599 15.67864 1.000 9.33639 193 ALA A O 1
ATOM 1372 N N . ALA A 1 188 ? 15.53973 20.54926 16.53795 1.000 11.22761 194 ALA A N 1
ATOM 1373 C CA . ALA A 1 188 ? 16.17773 19.63716 15.58560 1.000 9.08310 194 ALA A CA 1
ATOM 1374 C C . ALA A 1 188 ? 15.81114 19.98945 14.14808 1.000 10.73060 194 ALA A C 1
ATOM 1375 O O . ALA A 1 188 ? 16.67563 19.97928 13.26175 1.000 10.89208 194 ALA A O 1
ATOM 1377 N N . LYS A 1 189 ? 14.53696 20.32083 13.90724 1.000 10.19284 195 LYS A N 1
ATOM 1378 C CA . LYS A 1 189 ? 14.10764 20.77537 12.58961 1.000 11.29812 195 LYS A CA 1
ATOM 1379 C C . LYS A 1 189 ? 14.86848 22.02853 12.17628 1.000 9.12304 195 LYS A C 1
ATOM 1380 O O . LYS A 1 189 ? 15.44155 22.09155 11.07990 1.000 9.53390 195 LYS A O 1
ATOM 1386 N N . ARG A 1 190 ? 14.89545 23.04406 13.04753 1.000 10.72675 196 ARG A N 1
ATOM 1387 C CA . ARG A 1 190 ? 15.61062 24.27826 12.73349 1.000 10.11862 196 ARG A CA 1
ATOM 1388 C C . ARG A 1 190 ? 17.08760 24.02135 12.44303 1.000 10.62573 196 ARG A C 1
ATOM 1389 O O . ARG A 1 190 ? 17.64789 24.56536 11.47424 1.000 10.30685 196 ARG A O 1
ATOM 1397 N N . ALA A 1 191 ? 17.73007 23.17981 13.25582 1.000 9.49467 197 ALA A N 1
ATOM 1398 C CA . ALA A 1 191 ? 19.16571 22.95335 13.11309 1.000 8.39225 197 ALA A CA 1
ATOM 1399 C C . ALA A 1 191 ? 19.49599 22.17329 11.84152 1.000 9.35351 197 ALA A C 1
ATOM 1400 O O . ALA A 1 191 ? 20.42412 22.54661 11.11872 1.000 10.24565 197 ALA A O 1
ATOM 1402 N N . TRP A 1 192 ? 18.76202 21.08956 11.54888 1.000 8.74741 198 TRP A N 1
ATOM 1403 C CA . TRP A 1 192 ? 19.02123 20.36228 10.30043 1.000 9.38607 198 TRP A CA 1
ATOM 1404 C C . TRP A 1 192 ? 18.79327 21.25869 9.09287 1.000 10.06857 198 TRP A C 1
ATOM 1405 O O . TRP A 1 192 ? 19.58640 21.24182 8.14375 1.000 10.49691 198 TRP A O 1
ATOM 1416 N N . VAL A 1 193 ? 17.73804 22.07869 9.11863 1.000 9.20196 199 VAL A N 1
ATOM 1417 C CA . VAL A 1 193 ? 17.49355 22.96961 7.98124 1.000 8.86573 199 VAL A CA 1
ATOM 1418 C C . VAL A 1 193 ? 18.67182 23.92006 7.77039 1.000 9.44653 199 VAL A C 1
ATOM 1419 O O . VAL A 1 193 ? 19.10575 24.13811 6.63092 1.000 10.47117 199 VAL A O 1
ATOM 1423 N N . HIS A 1 194 ? 19.23481 24.47053 8.85516 1.000 10.73278 200 HIS A N 1
ATOM 1424 C CA . HIS A 1 194 ? 20.35659 25.40109 8.72284 1.000 10.15628 200 HIS A CA 1
ATOM 1425 C C . HIS A 1 194 ? 21.62640 24.68991 8.25097 1.000 11.94563 200 HIS A C 1
ATOM 1426 O O . HIS A 1 194 ? 22.35906 25.21482 7.39886 1.000 11.18465 200 HIS A O 1
ATOM 1433 N N . ARG A 1 195 ? 21.91615 23.50537 8.79792 1.000 10.06266 201 ARG A N 1
ATOM 1434 C CA . ARG A 1 195 ? 23.11849 22.78895 8.38318 1.000 8.97383 201 ARG A CA 1
ATOM 1435 C C . ARG A 1 195 ? 23.02921 22.37640 6.92240 1.000 11.38398 201 ARG A C 1
ATOM 1436 O O . ARG A 1 195 ? 24.01745 22.47353 6.18337 1.000 11.91278 201 ARG A O 1
ATOM 1444 N N . TRP A 1 196 ? 21.85118 21.91935 6.48406 1.000 10.04727 202 TRP A N 1
ATOM 1445 C CA . TRP A 1 196 ? 21.66266 21.60156 5.06438 1.000 9.88665 202 TRP A CA 1
ATOM 1446 C C . TRP A 1 196 ? 21.79609 22.83863 4.19576 1.000 10.97283 202 TRP A C 1
ATOM 1447 O O . TRP A 1 196 ? 22.35396 22.76930 3.09032 1.000 10.18588 202 TRP A O 1
ATOM 1458 N N . TYR A 1 197 ? 21.24363 23.96927 4.64711 1.000 11.95635 203 TYR A N 1
ATOM 1459 C CA . TYR A 1 197 ? 21.35776 25.19973 3.86327 1.000 12.66197 203 TYR A CA 1
ATOM 1460 C C . TYR A 1 197 ? 22.81958 25.54886 3.59706 1.000 12.46419 203 TYR A C 1
ATOM 1461 O O . TYR A 1 197 ? 23.19980 25.85912 2.46048 1.000 12.73759 203 TYR A O 1
ATOM 1470 N N . ASP A 1 198 ? 23.65683 25.49237 4.63282 1.000 11.89064 204 ASP A N 1
ATOM 1471 C CA . ASP A 1 198 ? 25.06598 25.82864 4.46458 1.000 11.65695 204 ASP A CA 1
ATOM 1472 C C . ASP A 1 198 ? 25.74391 24.86492 3.50271 1.000 13.33135 204 ASP A C 1
ATOM 1473 O O . ASP A 1 198 ? 26.51776 25.27989 2.63058 1.000 14.58441 204 ASP A O 1
ATOM 1478 N N . LEU A 1 199 ? 25.47337 23.56918 3.65282 1.000 10.22838 205 LEU A N 1
ATOM 1479 C CA . LEU A 1 199 ? 26.06150 22.58980 2.74174 1.000 10.02740 205 LEU A CA 1
ATOM 1480 C C . LEU A 1 199 ? 25.58925 22.80759 1.31740 1.000 12.10405 205 LEU A C 1
ATOM 1481 O O . LEU A 1 199 ? 26.37487 22.65026 0.37632 1.000 12.90575 205 LEU A O 1
ATOM 1486 N N . TYR A 1 200 ? 24.30907 23.16139 1.12976 1.000 9.65301 206 TYR A N 1
ATOM 1487 C CA . TYR A 1 200 ? 23.81820 23.36439 -0.23413 1.000 11.26206 206 TYR A CA 1
ATOM 1488 C C . TYR A 1 200 ? 24.45526 24.58067 -0.88113 1.000 10.55937 206 TYR A C 1
ATOM 1489 O O . TYR A 1 200 ? 24.69052 24.56493 -2.09674 1.000 12.96757 206 TYR A O 1
ATOM 1498 N N . GLN A 1 201 ? 24.74019 25.64069 -0.11694 1.000 11.62315 207 GLN A N 1
ATOM 1499 C CA . GLN A 1 201 ? 25.43249 26.78055 -0.72084 1.000 12.79615 207 GLN A CA 1
ATOM 1500 C C . GLN A 1 201 ? 26.79739 26.36142 -1.24957 1.000 14.42197 207 GLN A C 1
ATOM 1501 O O . GLN A 1 201 ? 27.20250 26.77054 -2.34900 1.000 13.80511 207 GLN A O 1
ATOM 1507 N N . GLU A 1 202 ? 27.50959 25.52625 -0.49090 1.000 13.12058 208 GLU A N 1
ATOM 1508 C CA . GLU A 1 202 ? 28.80445 25.02348 -0.93492 1.000 13.11812 208 GLU A CA 1
ATOM 1509 C C . GLU A 1 202 ? 28.64778 24.08916 -2.13114 1.000 13.66719 208 GLU A C 1
ATOM 1510 O O . GLU A 1 202 ? 29.42110 24.16853 -3.09809 1.000 14.02352 208 GLU A O 1
ATOM 1512 N N . LEU A 1 203 ? 27.65205 23.19542 -2.08338 1.000 13.53988 209 LEU A N 1
ATOM 1513 C CA . LEU A 1 203 ? 27.41354 22.26527 -3.18536 1.000 12.52835 209 LEU A CA 1
ATOM 1514 C C . LEU A 1 203 ? 27.11555 23.00757 -4.47871 1.000 13.29675 209 LEU A C 1
ATOM 1515 O O . LEU A 1 203 ? 27.59691 22.62428 -5.55226 1.000 12.81453 209 LEU A O 1
ATOM 1520 N N . HIS A 1 204 ? 26.33590 24.08239 -4.39816 1.000 12.32801 210 HIS A N 1
ATOM 1521 C CA . HIS A 1 204 ? 26.00125 24.80809 -5.62030 1.000 11.78568 210 HIS A CA 1
ATOM 1522 C C . HIS A 1 204 ? 27.21022 25.54787 -6.18301 1.000 15.73634 210 HIS A C 1
ATOM 1523 O O . HIS A 1 204 ? 27.36647 25.63051 -7.40719 1.000 16.73886 210 HIS A O 1
ATOM 1530 N N . ASP A 1 205 ? 28.09586 26.04700 -5.32138 1.000 13.37603 211 ASP A N 1
ATOM 1531 C CA . ASP A 1 205 ? 29.34092 26.62377 -5.81892 1.000 16.28794 211 ASP A CA 1
ATOM 1532 C C . ASP A 1 205 ? 30.20974 25.56116 -6.48483 1.000 17.06812 211 ASP A C 1
ATOM 1533 O O . ASP A 1 205 ? 30.84353 25.82202 -7.52042 1.000 14.74064 211 ASP A O 1
ATOM 1538 N N . ASP A 1 206 ? 30.24224 24.34822 -5.92204 1.000 13.33697 212 ASP A N 1
ATOM 1539 C CA . ASP A 1 206 ? 30.93851 23.24655 -6.58774 1.000 12.17032 212 ASP A CA 1
ATOM 1540 C C . ASP A 1 206 ? 30.32514 22.96163 -7.95347 1.000 15.93623 212 ASP A C 1
ATOM 1541 O O . ASP A 1 206 ? 31.04741 22.71599 -8.92921 1.000 13.59869 212 ASP A O 1
ATOM 1546 N N . TYR A 1 207 ? 28.98970 22.97263 -8.03465 1.000 14.50005 213 TYR A N 1
ATOM 1547 C CA . TYR A 1 207 ? 28.30114 22.71760 -9.29772 1.000 14.01508 213 TYR A CA 1
ATOM 1548 C C . TYR A 1 207 ? 28.71545 23.71205 -10.36644 1.000 15.12955 213 TYR A C 1
ATOM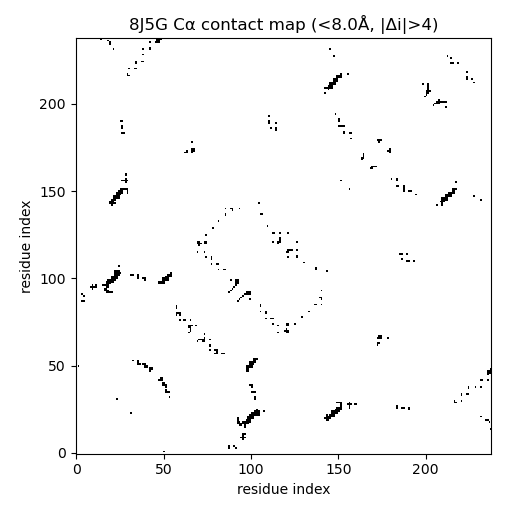 1549 O O . TYR A 1 207 ? 28.90632 23.33775 -11.53328 1.000 15.51931 213 TYR A O 1
ATOM 1558 N N . ARG A 1 208 ? 28.80855 24.99384 -9.99825 1.000 14.79622 214 ARG A N 1
ATOM 1559 C CA . ARG A 1 208 ? 29.18908 26.01623 -10.96769 1.000 16.14226 214 ARG A CA 1
ATOM 1560 C C . ARG A 1 208 ? 30.58635 25.75978 -11.51562 1.000 17.09999 214 ARG A C 1
ATOM 1561 O O . ARG A 1 208 ? 30.84386 26.01661 -12.69964 1.000 19.16085 214 ARG A O 1
ATOM 1569 N N . ARG A 1 209 ? 31.48600 25.22627 -10.68684 1.000 14.47727 215 ARG A N 1
ATOM 1570 C CA . ARG A 1 209 ? 32.82367 24.86777 -11.14752 1.000 16.35041 215 ARG A CA 1
ATOM 1571 C C . ARG A 1 209 ? 32.79614 23.60318 -11.99290 1.000 16.59626 215 ARG A C 1
ATOM 1572 O O . ARG A 1 209 ? 33.41997 23.54621 -13.05877 1.000 16.99168 215 ARG A O 1
ATOM 1580 N N . ARG A 1 210 ? 32.09198 22.56379 -11.53570 1.000 14.99604 216 ARG A N 1
ATOM 1581 C CA . ARG A 1 210 ? 32.21867 21.29285 -12.23570 1.000 17.27877 216 ARG A CA 1
ATOM 1582 C C . ARG A 1 210 ? 31.50307 21.31511 -13.58431 1.000 16.48035 216 ARG A C 1
ATOM 1583 O O . ARG A 1 210 ? 31.83932 20.51226 -14.45993 1.000 15.92196 216 ARG A O 1
ATOM 1591 N N . ALA A 1 211 ? 30.58264 22.25627 -13.79796 1.000 16.79590 217 ALA A N 1
ATOM 1592 C CA . ALA A 1 211 ? 29.97755 22.44254 -15.11510 1.000 16.96331 217 ALA A CA 1
ATOM 1593 C C . ALA A 1 211 ? 30.90116 23.14643 -16.10389 1.000 18.39721 217 ALA A C 1
ATOM 1594 O O . ALA A 1 211 ? 30.56758 23.21684 -17.29324 1.000 21.71989 217 ALA A O 1
ATOM 1596 N N . VAL A 1 212 ? 32.03638 23.66701 -15.65528 1.000 19.89712 218 VAL A N 1
ATOM 1597 C CA . VAL A 1 212 ? 33.00606 24.32984 -16.51901 1.000 21.30322 218 VAL A CA 1
ATOM 1598 C C . VAL A 1 212 ? 34.29979 23.52794 -16.61530 1.000 27.94429 218 VAL A C 1
ATOM 1599 O O . VAL A 1 212 ? 34.80142 23.26657 -17.70947 1.000 27.74201 218 VAL A O 1
ATOM 1603 N N . ASP A 1 213 ? 34.85015 23.12380 -15.47403 1.000 20.88044 219 ASP A N 1
ATOM 1604 C CA . ASP A 1 213 ? 36.14580 22.46270 -15.41605 1.000 25.19724 219 ASP A CA 1
ATOM 1605 C C . ASP A 1 213 ? 36.08498 21.04256 -14.88412 1.000 22.88350 219 ASP A C 1
ATOM 1606 O O . ASP A 1 213 ? 37.13827 20.41089 -14.72406 1.000 24.10974 219 ASP A O 1
ATOM 1611 N N . GLY A 1 214 ? 34.89622 20.52605 -14.58689 1.000 19.60123 220 GLY A N 1
ATOM 1612 C CA . GLY A 1 214 ? 34.78487 19.18128 -14.07743 1.000 17.10868 220 GLY A CA 1
ATOM 1613 C C . GLY A 1 214 ? 33.95552 18.27397 -14.95812 1.000 17.02316 220 GLY A C 1
ATOM 1614 O O . GLY A 1 214 ? 34.00634 18.35870 -16.19188 1.000 19.34472 220 GLY A O 1
ATOM 1615 N N . ASP A 1 215 ? 33.17326 17.41105 -14.32499 1.000 15.03945 221 ASP A N 1
ATOM 1616 C CA . ASP A 1 215 ? 32.48541 16.31874 -14.99475 1.000 21.28529 221 ASP A CA 1
ATOM 1617 C C . ASP A 1 215 ? 31.11601 16.69112 -15.57120 1.000 18.96231 221 ASP A C 1
ATOM 1618 O O . ASP A 1 215 ? 30.46465 15.82105 -16.16141 1.000 21.64309 221 ASP A O 1
ATOM 1623 N N . LEU A 1 216 ? 30.67461 17.94911 -15.46246 1.000 18.93257 222 LEU A N 1
ATOM 1624 C CA . LEU A 1 216 ? 29.34483 18.34175 -15.92649 1.000 18.02405 222 LEU A CA 1
ATOM 1625 C C . LEU A 1 216 ? 29.36931 19.31682 -17.11191 1.000 19.73033 222 LEU A C 1
ATOM 1626 O O . LEU A 1 216 ? 28.42619 20.08585 -17.30670 1.000 19.65268 222 LEU A O 1
ATOM 1631 N N . ARG A 1 217 ? 30.41660 19.28384 -17.94437 1.000 20.22699 223 ARG A N 1
ATOM 1632 C CA . ARG A 1 217 ? 30.51733 20.24720 -19.04704 1.000 21.64201 223 ARG A CA 1
ATOM 1633 C C . ARG A 1 217 ? 29.41564 20.09004 -20.10301 1.000 19.60301 223 ARG A C 1
ATOM 1634 O O . ARG A 1 217 ? 29.14033 21.04625 -20.84589 1.000 21.29819 223 ARG A O 1
ATOM 1642 N N . GLY A 1 218 ? 28.78926 18.92335 -20.18768 1.000 14.17724 224 GLY A N 1
ATOM 1643 C CA . GLY A 1 218 ? 27.67776 18.63569 -21.07351 1.000 12.63691 224 GLY A CA 1
ATOM 1644 C C . GLY A 1 218 ? 26.30930 18.82323 -20.45724 1.000 12.17416 224 GLY A C 1
ATOM 1645 O O . GLY A 1 218 ? 25.30222 18.47286 -21.08420 1.000 10.66527 224 GLY A O 1
ATOM 1646 N N . THR A 1 219 ? 26.25451 19.35110 -19.23382 1.000 12.64924 225 THR A N 1
ATOM 1647 C CA . THR A 1 219 ? 25.03235 19.60095 -18.48113 1.000 10.80419 225 THR A CA 1
ATOM 1648 C C . THR A 1 219 ? 24.76300 21.09952 -18.41231 1.000 15.46823 225 THR A C 1
ATOM 1649 O O . THR A 1 219 ? 25.69550 21.90061 -18.29412 1.000 17.81628 225 THR A O 1
ATOM 1653 N N . GLU A 1 220 ? 23.48693 21.47416 -18.49510 1.000 11.48352 226 GLU A N 1
ATOM 1654 C CA . GLU A 1 220 ? 23.06407 22.85989 -18.34185 1.000 10.13371 226 GLU A CA 1
ATOM 1655 C C . GLU A 1 220 ? 22.67534 23.14675 -16.89345 1.000 11.87835 226 GLU A C 1
ATOM 1656 O O . GLU A 1 220 ? 21.93941 22.37095 -16.27719 1.000 12.69671 226 GLU A O 1
ATOM 1662 N N . LEU A 1 221 ? 23.16210 24.26432 -16.35850 1.000 11.56186 227 LEU A N 1
ATOM 1663 C CA . LEU A 1 221 ? 22.74781 24.73283 -15.04333 1.000 12.28890 227 LEU A CA 1
ATOM 1664 C C . LEU A 1 221 ? 21.79931 25.91082 -15.20740 1.000 11.47633 227 LEU A C 1
ATOM 1665 O O . LEU A 1 221 ? 21.96788 26.73463 -16.10993 1.000 14.97202 227 LEU A O 1
ATOM 1670 N N . LEU A 1 222 ? 20.80621 25.99546 -14.33152 1.000 10.82841 228 LEU A N 1
ATOM 1671 C CA . LEU A 1 222 ? 19.85016 27.09435 -14.36272 1.000 11.28907 228 LEU A CA 1
ATOM 1672 C C . LEU A 1 222 ? 19.63351 27.59457 -12.94196 1.000 14.32250 228 LEU A C 1
ATOM 1673 O O . LEU A 1 222 ? 19.28770 26.80740 -12.05427 1.000 11.88021 228 LEU A O 1
ATOM 1678 N N . GLU A 1 223 ? 19.83485 28.89288 -12.71974 1.000 13.72934 229 GLU A N 1
ATOM 1679 C CA . GLU A 1 223 ? 19.62235 29.48277 -11.39810 1.000 13.09206 229 GLU A CA 1
ATOM 1680 C C . GLU A 1 223 ? 18.17117 29.92192 -11.23611 1.000 15.56629 229 GLU A C 1
ATOM 1681 O O . GLU A 1 223 ? 17.58236 30.49363 -12.15727 1.000 18.44875 229 GLU A O 1
ATOM 1687 N N . LEU A 1 224 ? 17.60816 29.68767 -10.04664 1.000 15.81395 230 LEU A N 1
ATOM 1688 C CA . LEU A 1 224 ? 16.20851 30.01246 -9.77898 1.000 12.86703 230 LEU A CA 1
ATOM 1689 C C . LEU A 1 224 ? 16.01607 30.37276 -8.31061 1.000 15.45215 230 LEU A C 1
ATOM 1690 O O . LEU A 1 224 ? 16.42087 29.61468 -7.42708 1.000 17.09874 230 LEU A O 1
ATOM 1695 N N . ASP A 1 225 ? 15.39370 31.52931 -8.06015 1.000 16.89901 231 ASP A N 1
ATOM 1696 C CA . ASP A 1 225 ? 15.12337 31.99078 -6.69845 1.000 18.05621 231 ASP A CA 1
ATOM 1697 C C . ASP A 1 225 ? 14.00072 31.16257 -6.07490 1.000 16.70934 231 ASP A C 1
ATOM 1698 O O . ASP A 1 225 ? 12.90158 31.07009 -6.63265 1.000 15.91963 231 ASP A O 1
ATOM 1703 N N . ALA A 1 226 ? 14.27306 30.55320 -4.90983 1.000 15.52953 232 ALA A N 1
ATOM 1704 C CA . ALA A 1 226 ? 13.26209 29.73178 -4.25163 1.000 18.58690 232 ALA A CA 1
ATOM 1705 C C . ALA A 1 226 ? 12.06281 30.54294 -3.78420 1.000 14.63575 232 ALA A C 1
ATOM 1706 O O . ALA A 1 226 ? 10.99838 29.96609 -3.54423 1.000 15.79627 232 ALA A O 1
ATOM 1708 N N . ALA A 1 227 ? 12.21298 31.85684 -3.65127 1.000 18.33377 233 ALA A N 1
ATOM 1709 C CA . ALA A 1 227 ? 11.12141 32.74168 -3.27674 1.000 20.88154 233 ALA A CA 1
ATOM 1710 C C . ALA A 1 227 ? 10.35106 33.28295 -4.47702 1.000 20.54863 233 ALA A C 1
ATOM 1711 O O . ALA A 1 227 ? 9.37465 34.01746 -4.28295 1.000 20.07068 233 ALA A O 1
ATOM 1713 N N . ALA A 1 228 ? 10.75502 32.94791 -5.70343 1.000 20.08499 234 ALA A N 1
ATOM 1714 C CA . ALA A 1 228 ? 9.99754 33.39096 -6.86474 1.000 17.07973 234 ALA A CA 1
ATOM 1715 C C . ALA A 1 228 ? 8.61082 32.75351 -6.85380 1.000 18.19136 234 ALA A C 1
ATOM 1716 O O . ALA A 1 228 ? 8.38504 31.69534 -6.25378 1.000 20.54309 234 ALA A O 1
ATOM 1718 N N . SER A 1 229 ? 7.66790 33.41945 -7.51786 1.000 19.18758 235 SER A N 1
ATOM 1719 C CA . SER A 1 229 ? 6.32416 32.87750 -7.61274 1.000 19.45915 235 SER A CA 1
ATOM 1720 C C . SER A 1 229 ? 6.35688 31.54739 -8.36537 1.000 18.65349 235 SER A C 1
ATOM 1721 O O . SER A 1 229 ? 7.19941 31.34582 -9.24609 1.000 19.78458 235 SER A O 1
ATOM 1724 N N . PRO A 1 230 ? 5.46021 30.61569 -8.04005 1.000 18.31704 236 PRO A N 1
ATOM 1725 C CA . PRO A 1 230 ? 5.44143 29.35166 -8.79588 1.000 20.89201 236 PRO A CA 1
ATOM 1726 C C . PRO A 1 230 ? 5.22575 29.54101 -10.28719 1.000 17.81462 236 PRO A C 1
ATOM 1727 O O . PRO A 1 230 ? 5.81244 28.78725 -11.07424 1.000 18.97597 236 PRO A O 1
ATOM 1731 N N . GLU A 1 231 ? 4.44914 30.54308 -10.71266 1.000 16.24427 237 GLU A N 1
ATOM 1732 C CA . GLU A 1 231 ? 4.31353 30.76754 -12.14907 1.000 18.12822 237 GLU A CA 1
ATOM 1733 C C . GLU A 1 231 ? 5.63523 31.22105 -12.76656 1.000 16.60099 237 GLU A C 1
ATOM 1734 O O . GLU A 1 231 ? 5.95055 30.84765 -13.90713 1.000 16.76611 237 GLU A O 1
ATOM 1740 N N . GLU A 1 232 ? 6.42522 32.01555 -12.03978 1.000 16.47921 238 GLU A N 1
ATOM 1741 C CA . GLU A 1 232 ? 7.73567 32.39878 -12.55667 1.000 17.82875 238 GLU A CA 1
ATOM 1742 C C . GLU A 1 232 ? 8.67791 31.20354 -12.60874 1.000 16.20828 238 GLU A C 1
ATOM 1743 O O . GLU A 1 232 ? 9.42595 31.04016 -13.58101 1.000 17.81366 238 GLU A O 1
ATOM 1749 N N . LYS A 1 233 ? 8.66501 30.36649 -11.56804 1.000 16.67230 239 LYS A N 1
ATOM 1750 C CA . LYS A 1 233 ? 9.48797 29.15915 -11.58676 1.000 18.19047 239 LYS A CA 1
ATOM 1751 C C . LYS A 1 233 ? 9.16702 28.30852 -12.80666 1.000 16.11246 239 LYS A C 1
ATOM 1752 O O . LYS A 1 233 ? 10.06946 27.88193 -13.53517 1.000 15.37324 239 LYS A O 1
ATOM 1758 N N . ILE A 1 234 ? 7.87617 28.06341 -13.04680 1.000 18.27138 240 ILE A N 1
ATOM 1759 C CA . ILE A 1 234 ? 7.46324 27.21265 -14.16065 1.000 16.21791 240 ILE A CA 1
ATOM 1760 C C . ILE A 1 234 ? 7.90856 27.82156 -15.48608 1.000 16.01288 240 ILE A C 1
ATOM 1761 O O . ILE A 1 234 ? 8.45201 27.13137 -16.35599 1.000 16.01129 240 ILE A O 1
ATOM 1766 N N . ALA A 1 235 ? 7.70845 29.12991 -15.64973 1.000 13.68731 241 ALA A N 1
ATOM 1767 C CA . ALA A 1 235 ? 8.06537 29.77631 -16.91268 1.000 16.11290 241 ALA A CA 1
ATOM 1768 C C . ALA A 1 235 ? 9.56729 29.71217 -17.15394 1.000 17.19413 241 ALA A C 1
ATOM 1769 O O . ALA A 1 235 ? 10.01490 29.41770 -18.26898 1.000 16.26710 241 ALA A O 1
ATOM 1771 N N . THR A 1 236 ? 10.35854 29.96529 -16.10686 1.000 16.32526 242 THR A N 1
ATOM 1772 C CA . THR A 1 236 ? 11.81288 29.97988 -16.23182 1.000 19.32882 242 THR A CA 1
ATOM 1773 C C . THR A 1 236 ? 12.35637 28.59659 -16.57428 1.000 15.12110 242 THR A C 1
ATOM 1774 O O . THR A 1 236 ? 13.17620 28.45349 -17.49197 1.000 17.30614 242 THR A O 1
ATOM 1778 N N . VAL A 1 237 ? 11.88624 27.56287 -15.88064 1.000 14.37164 243 VAL A N 1
ATOM 1779 C CA . VAL A 1 237 ? 12.42066 26.22968 -16.12209 1.000 12.87327 243 VAL A CA 1
ATOM 1780 C C . VAL A 1 237 ? 11.86314 25.64813 -17.42016 1.000 14.24808 243 VAL A C 1
ATOM 1781 O O . VAL A 1 237 ? 12.59358 24.99865 -18.17896 1.000 12.49225 243 VAL A O 1
ATOM 1785 N N . THR A 1 238 ? 10.57025 25.85910 -17.70434 1.000 12.38108 244 THR A N 1
ATOM 1786 C CA . THR A 1 238 ? 10.03779 25.37906 -18.98225 1.000 11.27286 244 THR A CA 1
ATOM 1787 C C . THR A 1 238 ? 10.77816 25.94737 -20.17967 1.000 12.68622 244 THR A C 1
ATOM 1788 O O . THR A 1 238 ? 10.93011 25.24329 -21.18977 1.000 12.86946 244 THR A O 1
ATOM 1792 N N . ALA A 1 239 ? 11.26144 27.19267 -20.09785 1.000 12.45437 245 ALA A N 1
ATOM 1793 C CA . ALA A 1 239 ? 11.95413 27.76251 -21.25529 1.000 13.25463 245 ALA A CA 1
ATOM 1794 C C . ALA A 1 239 ? 13.19709 26.95893 -21.63168 1.000 16.86117 245 ALA A C 1
ATOM 1795 O O . ALA A 1 239 ? 13.59638 26.94627 -22.80087 1.000 15.92187 245 ALA A O 1
ATOM 1797 N N . ARG A 1 240 ? 13.81112 26.26668 -20.67302 1.000 13.22039 246 ARG A N 1
ATOM 1798 C CA . ARG A 1 240 ? 14.95744 25.41252 -20.96195 1.000 11.56520 246 ARG A CA 1
ATOM 1799 C C . ARG A 1 240 ? 14.57272 23.94933 -21.13037 1.000 12.63937 246 ARG A C 1
ATOM 1800 O O . ARG A 1 240 ? 15.19041 23.24249 -21.94015 1.000 13.43287 246 ARG A O 1
ATOM 1808 N N . ALA A 1 241 ? 13.55600 23.48567 -20.39790 1.000 10.48964 247 ALA A N 1
ATOM 1809 C CA . ALA A 1 241 ? 13.18532 22.07407 -20.44322 1.000 11.85218 247 ALA A CA 1
ATOM 1810 C C . ALA A 1 241 ? 12.46669 21.70838 -21.73890 1.000 11.67858 247 ALA A C 1
ATOM 1811 O O . ALA A 1 241 ? 12.58319 20.56330 -22.19707 1.000 11.89991 247 ALA A O 1
ATOM 1813 N N . ARG A 1 242 ? 11.72569 22.65304 -22.33950 1.000 11.77657 248 ARG A N 1
ATOM 1814 C CA . ARG A 1 242 ? 10.99952 22.33858 -23.57173 1.000 12.05878 248 ARG A CA 1
ATOM 1815 C C . ARG A 1 242 ? 11.94830 21.85756 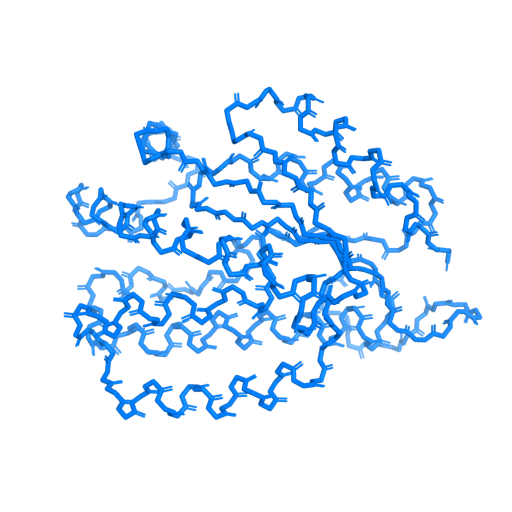-24.65587 1.000 10.63627 248 ARG A C 1
ATOM 1816 O O . ARG A 1 242 ? 11.55123 21.08499 -25.53805 1.000 12.23119 248 ARG A O 1
ATOM 1824 N N . SER A 1 243 ? 13.20958 22.28409 -24.59135 1.000 9.80898 249 SER A N 1
ATOM 1825 C CA . SER A 1 243 ? 14.19054 21.93116 -25.60489 1.000 10.46658 249 SER A CA 1
ATOM 1826 C C . SER A 1 243 ? 14.60397 20.47120 -25.53608 1.000 9.90467 249 SER A C 1
ATOM 1827 O O . SER A 1 243 ? 15.22702 19.97615 -26.48009 1.000 9.79823 249 SER A O 1
ATOM 1830 N N . LEU A 1 244 ? 14.31152 19.78909 -24.43013 1.000 9.69794 250 LEU A N 1
ATOM 1831 C CA . LEU A 1 244 ? 14.81883 18.45071 -24.18657 1.000 9.73334 250 LEU A CA 1
ATOM 1832 C C . LEU A 1 244 ? 13.83617 17.35660 -24.57574 1.000 10.29160 250 LEU A C 1
ATOM 1833 O O . LEU A 1 244 ? 14.12797 16.18214 -24.33379 1.000 11.84620 250 LEU A O 1
ATOM 1838 N N . VAL A 1 245 ? 12.69156 17.71089 -25.17012 1.000 10.90666 251 VAL A N 1
ATOM 1839 C CA . VAL A 1 245 ? 11.65110 16.73747 -25.50342 1.000 12.88789 251 VAL A CA 1
ATOM 1840 C C . VAL A 1 245 ? 12.09930 15.82548 -26.64273 1.000 14.46284 251 VAL A C 1
ATOM 1841 O O . VAL A 1 245 ? 12.54082 16.28803 -27.70678 1.000 10.57549 251 VAL A O 1
ATOM 1845 N N . VAL A 1 246 ? 11.96552 14.51246 -26.42849 1.000 13.52195 252 VAL A N 1
ATOM 1846 C CA . VAL A 1 246 ? 12.07782 13.51161 -27.48118 1.000 13.98406 252 VAL A CA 1
ATOM 1847 C C . VAL A 1 246 ? 10.82631 12.64974 -27.43622 1.000 13.75733 252 VAL A C 1
ATOM 1848 O O . VAL A 1 246 ? 10.25132 12.40602 -26.36865 1.000 17.62825 252 VAL A O 1
ATOM 1852 N N . GLY A 1 247 ? 10.39060 12.20302 -28.60819 1.000 17.48247 253 GLY A N 1
ATOM 1853 C CA . GLY A 1 247 ? 9.21877 11.35583 -28.69653 1.000 23.25366 253 GLY A CA 1
ATOM 1854 C C . GLY A 1 247 ? 9.56019 9.89811 -28.47265 1.000 25.80700 253 GLY A C 1
ATOM 1855 O O . GLY A 1 247 ? 10.73298 9.52100 -28.44621 1.000 26.30549 253 GLY A O 1
#

Foldseek 3Di:
DLPLPDPDAADDPPDDWFAAFEEEAAFAPLPPDLQQVVLQVVLVVVPASEDEDELVVQQDPCLLCCAVVVLPPVLVSLVSSLVVLLVSQCVAGGRRRHYYYYHHHSVRSLLSVVLCCVVPSADPVSSVVVVVVSVVSVVSGDDHQEYEYRYADLVSNLVSVVVCCVVVVDDDSHPDSVSSSVVRVSRSVSSVVVVVVVVVCCPPNDNVNHHYHYDYSPDDSVVSNVRVCVVVVVRRDD